Protein AF-A0A9X0XD50-F1 (afdb_monomer)

Secondary structure (DSSP, 8-state):
-EE-HHHHHTTS--EEEE-TT-BEEEE-TTT--EE-TT-B--S-EEEEEETT--TTS-TT-SSS--S--S--EEEEETTTTEEEEE-S-TTS---EEEEE---SS-EEEEEEEEEGGGS-EEEEEEESSSS--EEEEEE-TTT--EEEEEEESS------PPPPPPPPHHHHHHHHHHHHHHHHHHHHHHHTT-

Mean predicted aligned error: 8.33 Å

Solvent-accessible surface area (backbone atoms only — not comparable to full-atom values): 10562 Å² total; per-residue (Å²): 75,35,55,38,45,61,32,44,78,70,72,39,55,13,38,37,43,60,33,50,83,8,40,38,32,31,26,16,77,92,77,68,48,73,37,47,83,86,32,66,81,49,65,26,32,44,21,27,25,25,37,51,40,44,90,97,51,65,65,71,72,66,95,71,80,65,96,68,68,64,62,33,40,37,32,36,27,39,75,73,40,26,26,30,37,24,73,51,61,78,72,71,48,72,74,45,78,55,27,48,27,76,60,100,48,57,39,75,40,32,30,25,37,45,29,54,59,60,60,67,27,40,33,33,36,31,46,67,72,86,74,57,34,18,35,37,25,41,38,38,90,80,52,17,41,46,44,84,73,46,78,42,92,39,78,65,81,64,67,83,88,78,77,79,86,75,80,54,75,63,57,53,51,50,50,51,51,50,52,52,53,53,54,50,53,53,53,57,55,54,69,73,76,110

pLDDT: mean 88.41, std 12.49, range [37.34, 98.44]

InterPro domains:
  IPR013424 PEP-CTERM protein-sorting domain [PF07589] (165-190)
  IPR013424 PEP-CTERM protein-sorting domain [TIGR02595] (166-190)
  IPR025507 Domain of unknown function DUF4394 [PF14339] (1-160)

Structure (mmCIF, N/CA/C/O backbone):
data_AF-A0A9X0XD50-F1
#
_entry.id   AF-A0A9X0XD50-F1
#
loop_
_atom_site.group_PDB
_atom_site.id
_atom_site.type_symbol
_atom_site.label_atom_id
_atom_site.label_alt_id
_atom_site.label_comp_id
_atom_site.label_asym_id
_atom_site.label_entity_id
_atom_site.label_seq_id
_atom_site.pdbx_PDB_ins_code
_atom_site.Cartn_x
_atom_site.Cartn_y
_atom_site.Cartn_z
_atom_site.occupancy
_atom_site.B_iso_or_equiv
_atom_site.auth_seq_id
_atom_site.auth_comp_id
_atom_site.auth_asym_id
_atom_site.auth_atom_id
_atom_site.pdbx_PDB_model_num
ATOM 1 N N . MET A 1 1 ? -0.576 -7.629 0.884 1.00 91.19 1 MET A N 1
ATOM 2 C CA . MET A 1 1 ? -1.436 -8.277 -0.129 1.00 91.19 1 MET A CA 1
ATOM 3 C C . MET A 1 1 ? -2.663 -7.418 -0.281 1.00 91.19 1 MET A C 1
ATOM 5 O O . MET A 1 1 ? -3.040 -6.832 0.723 1.00 91.19 1 MET A O 1
ATOM 9 N N . ASP A 1 2 ? -3.255 -7.355 -1.467 1.00 91.44 2 ASP A N 1
ATOM 10 C CA . ASP A 1 2 ? -4.497 -6.606 -1.666 1.00 91.44 2 ASP A CA 1
ATOM 11 C C . ASP A 1 2 ? -5.248 -7.050 -2.932 1.00 91.44 2 ASP A C 1
ATOM 13 O O . ASP A 1 2 ? -4.668 -7.701 -3.810 1.00 91.44 2 ASP A O 1
ATOM 17 N N . PHE A 1 3 ? -6.533 -6.720 -3.019 1.00 89.81 3 PHE A N 1
ATOM 18 C CA . PHE A 1 3 ? -7.400 -6.978 -4.157 1.00 89.81 3 PHE A CA 1
ATOM 19 C C . PHE A 1 3 ? -7.282 -5.873 -5.201 1.00 89.81 3 PHE A C 1
ATOM 21 O O . PHE A 1 3 ? -7.486 -4.704 -4.916 1.00 89.81 3 PHE A O 1
ATOM 28 N N . ASN A 1 4 ? -7.011 -6.266 -6.440 1.00 90.50 4 ASN A N 1
ATOM 29 C CA . ASN A 1 4 ? -7.184 -5.438 -7.616 1.00 90.50 4 ASN A CA 1
ATOM 30 C C . ASN A 1 4 ? -8.676 -5.441 -7.982 1.00 90.50 4 ASN A C 1
ATOM 32 O O . ASN A 1 4 ? -9.146 -6.437 -8.551 1.00 90.50 4 ASN A O 1
ATOM 36 N N . PRO A 1 5 ? -9.417 -4.357 -7.709 1.00 86.06 5 PRO A N 1
ATOM 37 C CA . PRO A 1 5 ? -10.848 -4.317 -7.978 1.00 86.06 5 PRO A CA 1
ATOM 38 C C . PRO A 1 5 ? -11.145 -4.455 -9.477 1.00 86.06 5 PRO A C 1
ATOM 40 O O . PRO A 1 5 ? -12.068 -5.171 -9.853 1.00 86.06 5 PRO A O 1
ATOM 43 N N . GLN A 1 6 ? -10.341 -3.867 -10.368 1.00 86.12 6 GLN A N 1
ATOM 44 C CA . GLN A 1 6 ? -10.561 -3.978 -11.815 1.00 86.12 6 GLN A CA 1
ATOM 45 C C . GLN A 1 6 ? -10.441 -5.419 -12.312 1.00 86.12 6 GLN A C 1
ATOM 47 O O . GLN A 1 6 ? -11.283 -5.882 -13.084 1.00 86.12 6 GLN A O 1
ATOM 52 N N . ALA A 1 7 ? -9.413 -6.138 -11.864 1.00 89.25 7 ALA A N 1
ATOM 53 C CA . ALA A 1 7 ? -9.249 -7.539 -12.225 1.00 89.25 7 ALA A CA 1
ATOM 54 C C . ALA A 1 7 ? -10.354 -8.414 -11.619 1.00 89.25 7 ALA A C 1
ATOM 56 O O . ALA A 1 7 ? -10.775 -9.365 -12.272 1.00 89.25 7 ALA A O 1
ATOM 57 N N . ASP A 1 8 ? -10.846 -8.086 -10.423 1.00 87.75 8 ASP A N 1
ATOM 58 C CA . ASP A 1 8 ? -11.915 -8.838 -9.760 1.00 87.75 8 ASP A CA 1
ATOM 59 C C . ASP A 1 8 ? -13.228 -8.776 -10.544 1.00 87.75 8 ASP A C 1
ATOM 61 O O . ASP A 1 8 ? -13.774 -9.810 -10.932 1.00 87.75 8 ASP A O 1
ATOM 65 N N . PHE A 1 9 ? -13.662 -7.564 -10.908 1.00 84.69 9 PHE A N 1
ATOM 66 C CA . PHE 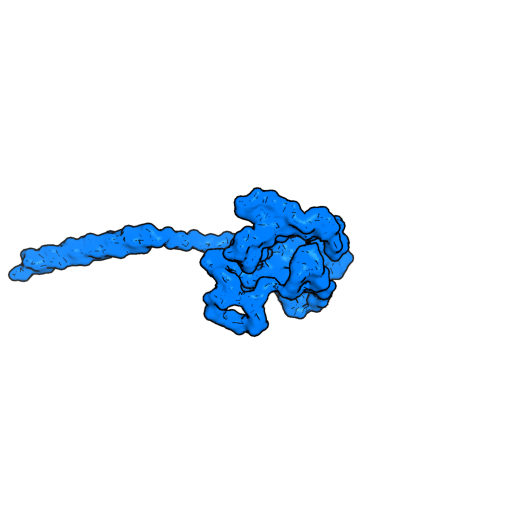A 1 9 ? -14.856 -7.360 -11.734 1.00 84.69 9 PHE A CA 1
ATOM 67 C C . PHE A 1 9 ? -14.735 -7.980 -13.130 1.00 84.69 9 PHE A C 1
ATOM 69 O O . PHE A 1 9 ? -15.734 -8.420 -13.699 1.00 84.69 9 PHE A O 1
ATOM 76 N N . ALA A 1 10 ? -13.523 -8.042 -13.685 1.00 87.56 10 ALA A N 1
ATOM 77 C CA . ALA A 1 10 ? -13.258 -8.682 -14.971 1.00 87.56 10 ALA A CA 1
ATOM 78 C C . ALA A 1 10 ? -13.110 -10.218 -14.884 1.00 87.56 10 ALA A C 1
ATOM 80 O O . ALA A 1 10 ? -12.880 -10.863 -15.908 1.00 87.56 10 ALA A O 1
ATOM 81 N N . GLY A 1 11 ? -13.200 -10.818 -13.688 1.00 89.31 11 GLY A N 1
ATOM 82 C CA . GLY A 1 11 ? -12.999 -12.257 -13.468 1.00 89.31 11 GLY A CA 1
ATOM 83 C C . GLY A 1 11 ? -11.542 -12.727 -13.612 1.00 89.31 11 GLY A C 1
ATOM 84 O O . GLY A 1 11 ? -11.280 -13.924 -13.761 1.00 89.31 11 GLY A O 1
ATOM 85 N N . GLY A 1 12 ? -10.591 -11.794 -13.596 1.00 91.25 12 GLY A N 1
ATOM 86 C CA . GLY A 1 12 ? -9.157 -12.025 -13.732 1.00 91.25 12 GLY A CA 1
ATOM 87 C C . GLY A 1 12 ? -8.447 -12.365 -12.417 1.00 91.25 12 GLY A C 1
ATOM 88 O O . GLY A 1 12 ? -9.050 -12.724 -11.409 1.00 91.25 12 GLY A O 1
ATOM 89 N N . ALA A 1 13 ? -7.114 -12.279 -12.438 1.00 93.75 13 ALA A N 1
ATOM 90 C CA . ALA A 1 13 ? -6.289 -12.456 -11.245 1.00 93.75 13 ALA A CA 1
ATOM 91 C C . ALA A 1 13 ? -6.379 -11.223 -10.335 1.00 93.75 13 ALA A C 1
ATOM 93 O O . ALA A 1 13 ? -5.687 -10.232 -10.569 1.00 93.75 13 ALA A O 1
ATOM 94 N N . SER A 1 14 ? -7.253 -11.279 -9.330 1.00 92.38 14 SER A N 1
ATOM 95 C CA . SER A 1 14 ? -7.581 -10.132 -8.486 1.00 92.38 14 SER A CA 1
ATOM 96 C C . SER A 1 14 ? -6.756 -10.021 -7.214 1.00 92.38 14 SER A C 1
ATOM 98 O O . SER A 1 14 ? -6.459 -8.907 -6.809 1.00 92.38 14 SER A O 1
ATOM 100 N N . LEU A 1 15 ? -6.292 -11.107 -6.599 1.00 94.56 15 LEU A N 1
ATOM 101 C CA . LEU A 1 15 ? -5.486 -10.998 -5.384 1.00 94.56 15 LEU A CA 1
ATOM 102 C C . LEU A 1 15 ? -4.001 -10.835 -5.718 1.00 94.56 15 LEU A C 1
ATOM 104 O O . LEU A 1 15 ? -3.381 -11.677 -6.369 1.00 94.56 15 LEU A O 1
ATOM 108 N N . ARG A 1 16 ? -3.401 -9.765 -5.208 1.00 95.25 16 ARG A N 1
ATOM 109 C CA . ARG A 1 16 ? -1.970 -9.495 -5.287 1.00 95.25 16 ARG A CA 1
ATOM 110 C C . ARG A 1 16 ? -1.271 -9.910 -4.007 1.00 95.25 16 ARG A C 1
ATOM 112 O O . ARG A 1 16 ? -1.599 -9.415 -2.929 1.00 95.25 16 ARG A O 1
ATOM 119 N N . VAL A 1 17 ? -0.239 -10.739 -4.131 1.00 94.69 17 VAL A N 1
ATOM 120 C CA . VAL A 1 17 ? 0.622 -11.116 -3.005 1.00 94.69 17 VAL A CA 1
ATOM 121 C C . VAL A 1 17 ? 2.065 -10.786 -3.348 1.00 94.69 17 VAL A C 1
ATOM 123 O O . VAL A 1 17 ? 2.645 -11.377 -4.257 1.00 94.69 17 VAL A O 1
ATOM 126 N N . THR A 1 18 ? 2.638 -9.844 -2.605 1.00 93.88 18 THR A N 1
ATOM 127 C CA . THR A 1 18 ? 4.063 -9.529 -2.651 1.00 93.88 18 THR A CA 1
ATOM 128 C C . THR A 1 18 ? 4.785 -10.146 -1.462 1.00 93.88 18 THR A C 1
ATOM 130 O O . THR A 1 18 ? 4.189 -10.352 -0.402 1.00 93.88 18 THR A O 1
ATOM 133 N N . THR A 1 19 ? 6.068 -10.459 -1.628 1.00 93.38 19 THR A N 1
ATOM 134 C CA . THR A 1 19 ? 6.926 -10.906 -0.524 1.00 93.38 19 THR A CA 1
ATOM 135 C C . THR A 1 19 ? 8.148 -10.009 -0.395 1.00 93.38 19 THR A C 1
ATOM 137 O O . THR A 1 19 ? 8.602 -9.428 -1.377 1.00 93.38 19 THR A O 1
ATOM 140 N N . ALA A 1 20 ? 8.759 -9.984 0.793 1.00 92.38 20 ALA A N 1
ATOM 141 C CA . ALA A 1 20 ? 9.998 -9.238 1.033 1.00 92.38 20 ALA A CA 1
ATOM 142 C C . ALA A 1 20 ? 11.165 -9.675 0.120 1.00 92.38 20 ALA A C 1
ATOM 144 O O . ALA A 1 20 ? 12.071 -8.890 -0.142 1.00 92.38 20 ALA A O 1
ATOM 145 N N . GLY A 1 21 ? 11.133 -10.917 -0.388 1.00 94.69 21 GLY A N 1
ATOM 146 C CA . GLY A 1 21 ? 12.083 -11.434 -1.383 1.00 94.69 21 GLY A CA 1
ATOM 147 C C . GLY A 1 21 ? 11.796 -10.995 -2.826 1.00 94.69 21 GLY A C 1
ATOM 148 O O . GLY A 1 21 ? 12.522 -11.382 -3.739 1.00 94.69 21 GLY A O 1
ATOM 149 N N . GLY A 1 22 ? 10.734 -10.217 -3.038 1.00 94.75 22 GLY A N 1
ATOM 150 C CA . GLY A 1 22 ? 10.382 -9.607 -4.313 1.00 94.75 22 GLY A CA 1
ATOM 151 C C . GLY A 1 22 ? 9.407 -10.381 -5.180 1.00 94.75 22 GLY A C 1
ATOM 152 O O . GLY A 1 22 ? 9.088 -9.909 -6.266 1.00 94.75 22 GLY A O 1
ATOM 153 N N . ASN A 1 23 ? 8.901 -11.535 -4.743 1.00 96.44 23 ASN A N 1
ATOM 154 C CA . ASN A 1 23 ? 7.906 -12.258 -5.535 1.00 96.44 23 ASN A CA 1
ATOM 155 C C . ASN A 1 23 ? 6.641 -11.404 -5.686 1.00 96.44 23 ASN A C 1
ATOM 157 O O . ASN A 1 23 ? 6.205 -10.788 -4.716 1.00 96.44 23 ASN A O 1
ATOM 161 N N . ASN A 1 24 ? 6.048 -11.398 -6.879 1.00 95.81 24 ASN A N 1
ATOM 162 C CA . ASN A 1 24 ? 4.876 -10.589 -7.215 1.00 95.81 24 ASN A CA 1
ATOM 163 C C . ASN A 1 24 ? 3.763 -11.478 -7.786 1.00 95.81 24 ASN A C 1
ATOM 165 O O . ASN A 1 24 ? 3.527 -11.500 -8.991 1.00 95.81 24 ASN A O 1
ATOM 169 N N . TYR A 1 25 ? 3.092 -12.254 -6.941 1.00 97.31 25 TYR A N 1
ATOM 170 C CA . TYR A 1 25 ? 2.076 -13.205 -7.391 1.00 97.31 25 TYR A CA 1
ATOM 171 C C . TYR A 1 25 ? 0.742 -12.521 -7.692 1.00 97.31 25 TYR A C 1
ATOM 173 O O . TYR A 1 25 ? 0.305 -11.626 -6.963 1.00 97.31 25 TYR A O 1
ATOM 181 N N . ALA A 1 26 ? 0.060 -13.001 -8.730 1.00 96.62 26 ALA A N 1
ATOM 182 C CA . ALA A 1 26 ? -1.301 -12.598 -9.065 1.00 96.62 26 ALA A CA 1
ATOM 183 C C . ALA A 1 26 ? -2.206 -13.832 -9.022 1.00 96.62 26 ALA A C 1
ATOM 185 O O . ALA A 1 26 ? -2.067 -14.737 -9.843 1.00 96.62 26 ALA A O 1
ATOM 186 N N . VAL A 1 27 ? -3.110 -13.887 -8.051 1.00 97.00 27 VAL A N 1
ATOM 187 C CA . VAL A 1 27 ? -3.988 -15.030 -7.798 1.00 97.00 27 VAL A CA 1
ATOM 188 C C . VAL A 1 27 ? -5.390 -14.707 -8.292 1.00 97.00 27 VAL A C 1
ATOM 190 O O . VAL A 1 27 ? -5.970 -13.684 -7.933 1.00 97.00 27 VAL A O 1
ATOM 193 N N . ASN A 1 28 ? -5.955 -15.586 -9.113 1.00 95.31 28 ASN A N 1
ATOM 194 C CA . ASN A 1 28 ? -7.370 -15.521 -9.457 1.00 95.31 28 ASN A CA 1
ATOM 195 C C . ASN A 1 28 ? -8.180 -16.152 -8.328 1.00 95.31 28 ASN A C 1
ATOM 197 O O . ASN A 1 28 ? -8.146 -17.365 -8.143 1.00 95.31 28 ASN A O 1
ATOM 201 N N . VAL A 1 29 ? -8.905 -15.331 -7.571 1.00 91.44 29 VAL A N 1
ATOM 202 C CA . VAL A 1 29 ? -9.638 -15.786 -6.380 1.00 91.44 29 VAL A CA 1
ATOM 203 C C . VAL A 1 29 ? -10.839 -16.671 -6.711 1.00 91.44 29 VAL A C 1
ATOM 205 O O . VAL A 1 29 ? -11.239 -17.477 -5.879 1.00 91.44 29 VAL A O 1
ATOM 208 N N . ASN A 1 30 ? -11.361 -16.593 -7.938 1.00 91.69 30 ASN A N 1
ATOM 209 C CA . ASN A 1 30 ? -12.473 -17.428 -8.394 1.00 91.69 30 ASN A CA 1
ATOM 210 C C . ASN A 1 30 ? -12.025 -18.848 -8.773 1.00 91.69 30 ASN A C 1
ATOM 212 O O . ASN A 1 30 ? -12.798 -19.794 -8.660 1.00 91.69 30 ASN A O 1
ATOM 216 N N . THR A 1 31 ? -10.783 -19.006 -9.243 1.00 95.06 31 THR A N 1
ATOM 217 C CA . THR A 1 31 ? -10.254 -20.295 -9.740 1.00 95.06 31 THR A CA 1
ATOM 218 C C . THR A 1 31 ? -9.133 -20.876 -8.879 1.00 95.06 31 THR A C 1
ATOM 220 O O . THR A 1 31 ? -8.771 -22.037 -9.048 1.00 95.06 31 THR A O 1
ATOM 223 N N . GLY A 1 32 ? -8.549 -20.083 -7.980 1.00 94.06 32 GLY A N 1
ATOM 224 C CA . GLY A 1 32 ? -7.378 -20.442 -7.179 1.00 94.06 32 GLY A CA 1
ATOM 225 C C . GLY A 1 32 ? -6.057 -20.471 -7.957 1.00 94.06 32 GLY A C 1
ATOM 226 O O . GLY A 1 32 ? -5.017 -20.776 -7.374 1.00 94.06 32 GLY A O 1
ATOM 227 N N . VAL A 1 33 ? -6.057 -20.163 -9.259 1.00 96.19 33 VAL A N 1
ATOM 228 C CA . VAL A 1 33 ? -4.837 -20.192 -10.076 1.00 96.19 33 VAL A CA 1
ATOM 229 C C . VAL A 1 33 ? -3.880 -19.091 -9.623 1.00 96.19 33 VAL A C 1
ATOM 231 O O . VAL A 1 33 ? -4.213 -17.905 -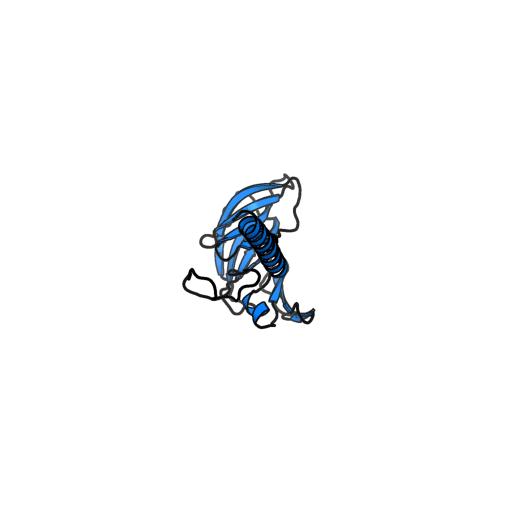9.663 1.00 96.19 33 VAL A O 1
ATOM 234 N N . VAL A 1 34 ? -2.667 -19.492 -9.234 1.00 96.25 34 VAL A N 1
ATOM 235 C CA . VAL A 1 34 ? -1.556 -18.585 -8.922 1.00 96.25 34 VAL A CA 1
ATOM 236 C C . VAL A 1 34 ? -0.770 -18.316 -10.201 1.00 96.25 34 VAL A C 1
ATOM 238 O O . VAL A 1 34 ? -0.083 -19.190 -10.726 1.00 96.25 34 VAL A O 1
ATOM 241 N N . GLY A 1 35 ? -0.884 -17.097 -10.712 1.00 95.25 35 GLY A N 1
ATOM 242 C CA . GLY A 1 35 ? -0.116 -16.599 -11.843 1.00 95.25 35 GLY A CA 1
ATOM 243 C C . GLY A 1 35 ? 1.127 -15.822 -11.417 1.00 95.25 35 GLY A C 1
ATOM 244 O O . GLY A 1 35 ? 1.377 -15.572 -10.235 1.00 95.25 35 GLY A O 1
ATOM 245 N N . ASN A 1 36 ? 1.890 -15.395 -12.424 1.00 94.81 36 ASN A N 1
ATOM 246 C CA . ASN A 1 36 ? 3.067 -14.542 -12.259 1.00 94.81 36 ASN A CA 1
ATOM 247 C C . ASN A 1 36 ? 4.166 -15.148 -11.360 1.00 94.81 36 ASN A C 1
ATOM 249 O O . ASN A 1 36 ? 4.901 -14.437 -10.683 1.00 94.81 36 ASN A O 1
ATOM 253 N N . THR A 1 37 ? 4.284 -16.479 -11.361 1.00 94.44 37 THR A N 1
ATOM 254 C CA . THR A 1 37 ? 5.141 -17.244 -10.439 1.00 94.44 37 THR A CA 1
ATOM 255 C C . THR A 1 37 ? 6.641 -17.023 -10.624 1.00 94.44 37 THR A C 1
ATOM 257 O O . THR A 1 37 ? 7.404 -17.282 -9.700 1.00 94.44 37 THR A O 1
ATOM 260 N N . ALA A 1 38 ? 7.064 -16.535 -11.791 1.00 93.75 38 ALA A N 1
ATOM 261 C CA . ALA A 1 38 ? 8.453 -16.180 -12.079 1.00 93.75 38 ALA A CA 1
ATOM 262 C C . ALA A 1 38 ? 8.751 -14.677 -11.902 1.00 93.75 38 ALA A C 1
ATOM 264 O O . ALA A 1 38 ? 9.887 -14.256 -12.107 1.00 93.75 38 ALA A O 1
ATOM 265 N N . SER A 1 39 ? 7.749 -13.854 -11.571 1.00 95.06 39 SER A N 1
ATOM 266 C CA . SER A 1 39 ? 7.925 -12.404 -11.469 1.00 95.06 39 SER A CA 1
ATOM 267 C C . SER A 1 39 ? 8.592 -12.013 -10.160 1.00 95.06 39 SER A C 1
ATOM 269 O O . SER A 1 39 ? 8.148 -12.409 -9.077 1.00 95.06 39 SER A O 1
ATOM 271 N N . ASN A 1 40 ? 9.633 -11.189 -10.275 1.00 95.44 40 ASN A N 1
ATOM 272 C CA . ASN A 1 40 ? 10.334 -10.595 -9.152 1.00 95.44 40 ASN A CA 1
ATOM 273 C C . ASN A 1 40 ? 10.477 -9.082 -9.373 1.00 95.44 40 ASN A C 1
ATOM 275 O O . ASN A 1 40 ? 11.018 -8.657 -10.392 1.00 95.44 40 ASN A O 1
ATOM 279 N N . ILE A 1 41 ? 9.985 -8.282 -8.429 1.00 96.31 41 ILE A N 1
ATOM 280 C CA . ILE A 1 41 ? 10.006 -6.810 -8.479 1.00 96.31 41 ILE A CA 1
ATOM 281 C C . ILE A 1 41 ? 11.178 -6.197 -7.693 1.00 96.31 41 ILE A C 1
ATOM 283 O O . ILE A 1 41 ? 11.245 -4.981 -7.526 1.00 96.31 41 ILE A O 1
ATOM 287 N N . GLY A 1 42 ? 12.120 -7.027 -7.238 1.00 95.62 42 GLY A N 1
ATOM 288 C CA . GLY A 1 42 ? 13.202 -6.662 -6.324 1.00 95.62 42 GLY A CA 1
ATOM 289 C C . GLY A 1 42 ? 12.812 -6.855 -4.853 1.00 95.62 42 GLY A C 1
ATOM 290 O O . GLY A 1 42 ? 11.638 -7.036 -4.550 1.00 95.62 42 GLY A O 1
ATOM 291 N N . PRO A 1 43 ? 13.772 -6.856 -3.916 1.00 96.31 43 PRO A N 1
ATOM 292 C CA . PRO A 1 43 ? 13.495 -7.077 -2.499 1.00 96.31 43 PRO A CA 1
ATOM 293 C C . PRO A 1 43 ? 12.906 -5.838 -1.801 1.00 96.31 43 PRO A C 1
ATOM 295 O O . PRO A 1 43 ? 12.903 -4.729 -2.337 1.00 96.31 43 PRO A O 1
ATOM 298 N N . GLY A 1 44 ? 12.441 -6.030 -0.566 1.00 95.19 44 GLY A N 1
ATOM 299 C CA . GLY A 1 44 ? 12.052 -4.949 0.349 1.00 95.19 44 GLY A CA 1
ATOM 300 C C . GLY A 1 44 ? 10.576 -4.560 0.307 1.00 95.19 44 GLY A C 1
ATOM 301 O O . GLY A 1 44 ? 10.101 -3.886 1.215 1.00 95.19 44 GLY A O 1
ATOM 302 N N . TYR A 1 45 ? 9.815 -5.022 -0.685 1.00 95.62 45 TYR A N 1
ATOM 303 C CA . TYR A 1 45 ? 8.371 -4.794 -0.758 1.00 95.62 45 TYR A CA 1
ATOM 304 C C . TYR A 1 45 ? 7.639 -5.671 0.256 1.00 95.62 45 TYR A C 1
ATOM 306 O O . TYR A 1 45 ? 7.461 -6.872 0.043 1.00 95.62 45 TYR A O 1
ATOM 314 N N . THR A 1 46 ? 7.207 -5.079 1.366 1.00 94.94 46 THR A N 1
ATOM 315 C CA . THR A 1 46 ? 6.521 -5.817 2.44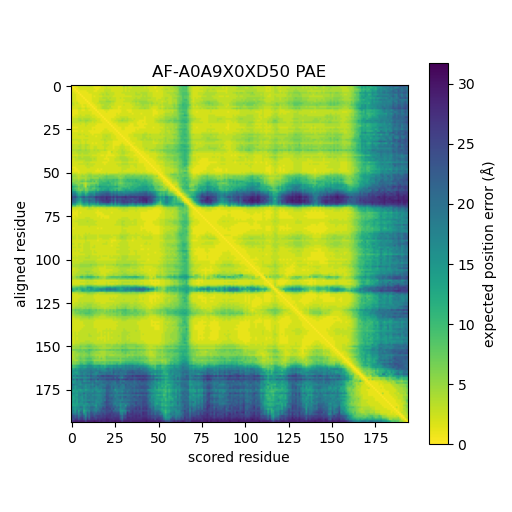3 1.00 94.94 46 THR A CA 1
ATOM 316 C C . THR A 1 46 ? 5.024 -5.539 2.501 1.00 94.94 46 THR A C 1
ATOM 318 O O . THR A 1 46 ? 4.287 -6.350 3.056 1.00 94.94 46 THR A O 1
ATOM 321 N N . ALA A 1 47 ? 4.550 -4.479 1.842 1.00 95.31 47 ALA A N 1
ATOM 322 C CA . ALA A 1 47 ? 3.127 -4.209 1.680 1.00 95.31 47 ALA A CA 1
ATOM 323 C C . ALA A 1 47 ? 2.779 -3.727 0.273 1.00 95.31 47 ALA A C 1
ATOM 325 O O . ALA A 1 47 ? 3.634 -3.253 -0.477 1.00 95.31 47 ALA A O 1
ATOM 326 N N . VAL A 1 48 ? 1.502 -3.866 -0.068 1.00 95.31 48 VAL A N 1
ATOM 327 C CA . VAL A 1 48 ? 0.935 -3.511 -1.366 1.00 95.31 48 VAL A CA 1
ATOM 328 C C . VAL A 1 48 ? -0.541 -3.176 -1.171 1.00 95.31 48 VAL A C 1
ATOM 330 O O . VAL A 1 48 ? -1.184 -3.883 -0.396 1.00 95.31 48 VAL A O 1
ATOM 333 N N . ALA A 1 49 ? -1.033 -2.135 -1.842 1.00 94.62 49 ALA A N 1
ATOM 334 C CA . ALA A 1 49 ? -2.435 -1.722 -1.828 1.00 94.62 49 ALA A CA 1
ATOM 335 C C . ALA A 1 49 ? -2.836 -1.077 -3.161 1.00 94.62 49 ALA A C 1
ATOM 337 O O . ALA A 1 49 ? -2.048 -0.338 -3.761 1.00 94.62 49 ALA A O 1
ATOM 338 N N . TYR A 1 50 ? -4.053 -1.347 -3.613 1.00 92.69 50 TYR A N 1
ATOM 339 C CA . TYR A 1 50 ? -4.651 -0.752 -4.795 1.00 92.69 50 TYR A CA 1
ATOM 340 C C . TYR A 1 50 ? -5.491 0.465 -4.426 1.00 92.69 50 TYR A C 1
ATOM 342 O O . TYR A 1 50 ? -6.198 0.480 -3.421 1.00 92.69 50 TYR A O 1
ATOM 350 N N . THR A 1 51 ? -5.457 1.492 -5.273 1.00 88.69 51 THR A N 1
ATOM 351 C CA . THR A 1 51 ? -6.484 2.539 -5.228 1.00 88.69 51 THR A CA 1
ATOM 352 C C . THR A 1 51 ? -7.821 1.972 -5.701 1.00 88.69 51 THR A C 1
ATOM 354 O O . THR A 1 51 ? -7.888 0.842 -6.165 1.00 88.69 51 THR A O 1
ATOM 357 N N . ASN A 1 52 ? -8.895 2.757 -5.560 1.00 80.94 52 ASN A N 1
ATOM 358 C CA . ASN A 1 52 ? -10.247 2.455 -6.051 1.00 80.94 52 ASN A CA 1
ATOM 359 C C . ASN A 1 52 ? -10.858 1.097 -5.631 1.00 80.94 52 ASN A C 1
ATOM 361 O O . ASN A 1 52 ? -11.867 0.672 -6.200 1.00 80.94 52 ASN A O 1
ATOM 365 N N . SER A 1 53 ? -10.322 0.479 -4.575 1.00 78.69 53 SER A N 1
ATOM 366 C CA . SER A 1 53 ? -10.894 -0.680 -3.889 1.00 78.69 53 SER A CA 1
ATOM 367 C C . SER A 1 53 ? -12.159 -0.285 -3.128 1.00 78.69 53 SER A C 1
ATOM 369 O O . SER A 1 53 ? -12.127 0.127 -1.967 1.00 78.69 53 SER A O 1
ATOM 371 N N . PHE A 1 54 ? -13.299 -0.395 -3.805 1.00 75.62 54 PHE A N 1
ATOM 372 C CA . PHE A 1 54 ? -14.617 -0.180 -3.224 1.00 75.62 54 PHE A CA 1
ATOM 373 C C . PHE A 1 54 ? -15.453 -1.467 -3.290 1.00 75.62 54 PHE A C 1
ATOM 375 O O . PHE A 1 54 ? -15.691 -1.993 -4.383 1.00 75.62 54 PHE A O 1
ATOM 382 N N . PRO A 1 55 ? -15.943 -1.979 -2.147 1.00 71.56 55 PRO A N 1
ATOM 383 C CA . PRO A 1 55 ? -16.764 -3.183 -2.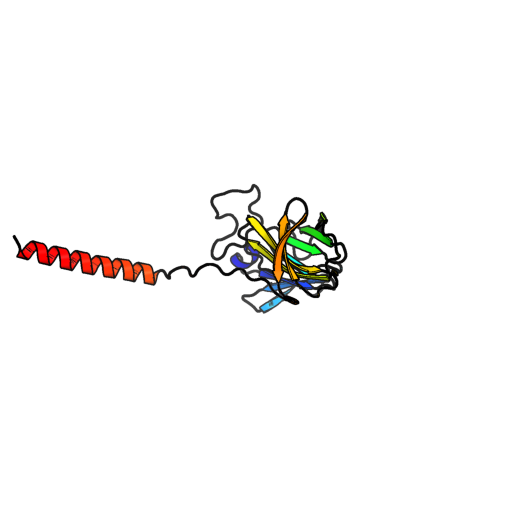135 1.00 71.56 55 PRO A CA 1
ATOM 384 C C . PRO A 1 55 ? -18.053 -3.028 -2.953 1.00 71.56 55 PRO A C 1
ATOM 386 O O . PRO A 1 55 ? -18.842 -2.112 -2.728 1.00 71.56 55 PRO A O 1
ATOM 389 N N . GLY A 1 56 ? -18.293 -3.962 -3.878 1.00 71.44 56 GLY A N 1
ATOM 390 C CA . GLY A 1 56 ? -19.557 -4.073 -4.616 1.00 71.44 56 GLY A CA 1
ATOM 391 C C . GLY A 1 56 ? -19.770 -3.052 -5.740 1.00 71.44 56 GLY A C 1
ATOM 392 O O . GLY A 1 56 ? -20.830 -3.056 -6.362 1.00 71.44 56 GLY A O 1
ATOM 393 N N . THR A 1 57 ? -18.784 -2.209 -6.040 1.00 72.69 57 THR A N 1
ATOM 394 C CA . THR A 1 57 ? -18.879 -1.171 -7.080 1.00 72.69 57 THR A CA 1
ATOM 395 C C . THR A 1 57 ? -17.776 -1.324 -8.129 1.00 72.69 57 THR A C 1
ATOM 397 O O . THR A 1 57 ? -16.599 -1.312 -7.760 1.00 72.69 57 THR A O 1
ATOM 400 N N . PRO A 1 58 ? -18.116 -1.416 -9.427 1.00 69.81 58 PRO A N 1
ATOM 401 C CA . PRO A 1 58 ? -17.116 -1.461 -10.488 1.00 69.81 58 PRO A CA 1
ATOM 402 C C . PRO A 1 58 ? -16.204 -0.219 -10.474 1.00 69.81 58 PRO A C 1
ATOM 404 O O . PRO A 1 58 ? -16.709 0.895 -10.277 1.00 69.81 58 PRO A O 1
A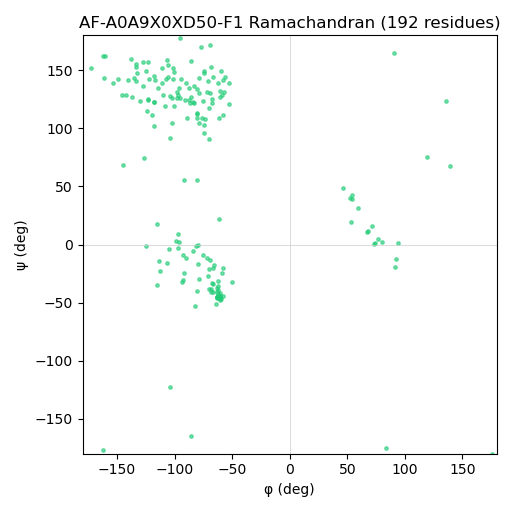TOM 407 N N . PRO A 1 59 ? -14.891 -0.351 -10.734 1.00 67.38 59 PRO A N 1
ATOM 408 C CA . PRO A 1 59 ? -14.016 0.803 -10.942 1.00 67.38 59 PRO A CA 1
ATOM 409 C C . PRO A 1 59 ? -14.566 1.755 -12.016 1.00 67.38 59 PRO A C 1
ATOM 411 O O . PRO A 1 59 ? -15.113 1.306 -13.023 1.00 67.38 59 PRO A O 1
ATOM 414 N N . GLY A 1 60 ? -14.466 3.069 -11.781 1.00 62.34 60 GLY A N 1
ATOM 415 C CA . GLY A 1 60 ? -14.988 4.116 -12.677 1.00 62.34 60 GLY A CA 1
ATOM 416 C C . GLY A 1 60 ? -16.498 4.393 -12.572 1.00 62.34 60 GLY A C 1
ATOM 417 O O . GLY A 1 60 ? -17.016 5.236 -13.298 1.00 62.34 60 GLY A O 1
ATOM 418 N N . SER A 1 61 ? -17.228 3.717 -11.673 1.00 63.91 61 SER A N 1
ATOM 419 C CA . SER A 1 61 ? -18.679 3.932 -11.476 1.00 63.91 61 SER A CA 1
ATOM 420 C C . SER A 1 61 ? -19.047 4.895 -10.332 1.00 63.91 61 SER A C 1
ATOM 422 O O . SER A 1 61 ? -20.231 5.134 -10.087 1.00 63.91 61 SER A O 1
ATOM 424 N N . PHE A 1 62 ? -18.061 5.483 -9.642 1.00 58.19 62 PHE A N 1
ATOM 425 C CA . PHE A 1 62 ? -18.294 6.397 -8.518 1.00 58.19 62 PHE A CA 1
ATOM 426 C C . PHE A 1 62 ? -18.472 7.864 -8.954 1.00 58.19 62 PHE A C 1
ATOM 428 O O . PHE A 1 62 ? -17.664 8.380 -9.729 1.00 58.19 62 PHE A O 1
ATOM 435 N N . PRO A 1 63 ? -19.480 8.588 -8.423 1.00 47.03 63 PRO A N 1
ATOM 436 C CA . PRO A 1 63 ? -19.616 10.024 -8.634 1.00 47.03 63 PRO A CA 1
ATOM 437 C C . PRO A 1 63 ? -18.561 10.778 -7.814 1.00 47.03 63 PRO A C 1
ATOM 439 O O . PRO A 1 63 ? -18.647 10.865 -6.592 1.00 47.03 63 PRO A O 1
ATOM 442 N N . GLY A 1 64 ? -17.561 11.321 -8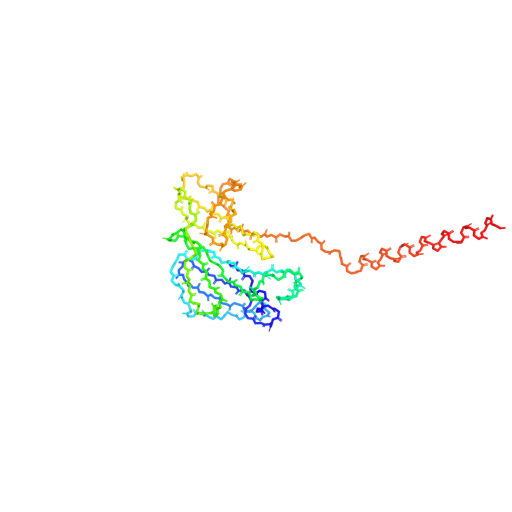.504 1.00 50.28 64 GLY A N 1
ATOM 443 C CA . GLY A 1 64 ? -16.409 11.982 -7.893 1.00 50.28 64 GLY A CA 1
ATOM 444 C C . GLY A 1 64 ? -15.141 11.598 -8.635 1.00 50.28 64 GLY A C 1
ATOM 445 O O . GLY A 1 64 ? -14.310 10.865 -8.117 1.00 50.28 64 GLY A O 1
ATOM 446 N N . THR A 1 65 ? -15.032 12.045 -9.883 1.00 42.00 65 THR A N 1
ATOM 447 C CA . THR A 1 65 ? -13.870 11.803 -10.734 1.00 42.00 65 THR A CA 1
ATOM 448 C C . THR A 1 65 ? -12.631 12.423 -10.084 1.00 42.00 65 THR A C 1
ATOM 450 O O . THR A 1 65 ? -12.479 13.644 -10.092 1.00 42.00 65 THR A O 1
ATOM 453 N N . MET A 1 66 ? -11.712 11.607 -9.566 1.00 46.00 66 MET A N 1
ATOM 454 C CA . MET A 1 66 ? -10.306 11.945 -9.778 1.00 46.00 66 MET A CA 1
ATOM 455 C C . MET A 1 66 ? -10.031 11.654 -11.260 1.00 46.00 66 MET A C 1
ATOM 457 O O . MET A 1 66 ? -10.459 10.607 -11.746 1.00 46.00 66 MET A O 1
ATOM 461 N N . PRO A 1 67 ? -9.407 12.560 -12.029 1.00 37.34 67 PRO A N 1
ATOM 462 C CA . PRO A 1 67 ? -9.076 12.285 -13.424 1.00 37.34 67 PRO A CA 1
ATOM 463 C C . PRO A 1 67 ? -8.179 11.038 -13.517 1.00 37.34 67 PRO A C 1
ATOM 465 O O . PRO A 1 67 ? -7.035 11.087 -13.077 1.00 37.34 67 PRO A O 1
ATOM 468 N N . GLY A 1 68 ? -8.701 9.939 -14.078 1.00 48.16 68 GLY A N 1
ATOM 469 C CA . GLY A 1 68 ? -7.990 8.663 -14.237 1.00 48.16 68 GLY A CA 1
ATOM 470 C C . GLY A 1 68 ? -8.658 7.493 -13.508 1.00 48.16 68 GLY A C 1
ATOM 471 O O . GLY A 1 68 ? -8.134 7.027 -12.508 1.00 48.16 68 GLY A O 1
ATOM 472 N N . ASP A 1 69 ? -9.769 6.975 -14.051 1.00 55.22 69 ASP A N 1
ATOM 473 C CA . ASP A 1 69 ? -10.544 5.798 -13.587 1.00 55.22 69 ASP A CA 1
ATOM 474 C C . ASP A 1 69 ? -9.768 4.454 -13.579 1.00 55.22 69 ASP A C 1
ATOM 476 O O . ASP A 1 69 ? -10.353 3.369 -13.640 1.00 55.22 69 ASP A O 1
ATOM 480 N N . LEU A 1 70 ? -8.438 4.502 -13.545 1.00 71.94 70 LEU A N 1
ATOM 481 C CA . LEU A 1 70 ? -7.565 3.344 -13.501 1.00 71.94 70 LEU A CA 1
ATOM 482 C C . LEU A 1 70 ? -7.300 2.965 -12.045 1.00 71.94 70 LEU A C 1
ATOM 484 O O . LEU A 1 70 ? -7.152 3.805 -11.163 1.00 71.94 70 LEU A O 1
ATOM 488 N N . THR A 1 71 ? -7.301 1.662 -11.788 1.00 84.31 71 THR A N 1
ATOM 489 C CA . THR A 1 71 ? -6.753 1.110 -10.553 1.00 84.31 71 THR A CA 1
ATOM 490 C C . THR A 1 71 ? -5.254 1.335 -10.594 1.00 84.31 71 THR A C 1
ATOM 492 O O . THR A 1 71 ? -4.636 0.895 -11.554 1.00 84.31 71 THR A O 1
ATOM 495 N N . ASP A 1 72 ? -4.697 1.982 -9.575 1.00 90.25 72 ASP A N 1
ATOM 496 C CA . ASP A 1 72 ? -3.259 2.159 -9.379 1.00 90.25 72 ASP A CA 1
ATOM 497 C C . ASP A 1 72 ? -2.772 1.265 -8.244 1.00 90.25 72 ASP A C 1
ATOM 499 O O . ASP A 1 72 ? -3.553 0.868 -7.378 1.00 90.25 72 ASP A O 1
ATOM 503 N N . LEU A 1 73 ? -1.473 0.974 -8.220 1.00 94.00 73 LEU A N 1
ATOM 504 C CA . LEU A 1 73 ? -0.865 0.105 -7.225 1.00 94.00 73 LEU A CA 1
ATOM 505 C C . LEU A 1 73 ? 0.262 0.810 -6.482 1.00 94.00 73 LEU A C 1
ATOM 507 O O . LEU A 1 73 ? 1.242 1.257 -7.077 1.00 94.00 73 LEU A O 1
ATOM 511 N N . TYR A 1 74 ? 0.143 0.841 -5.163 1.00 96.56 74 TYR A N 1
ATOM 512 C CA . TYR A 1 74 ? 1.153 1.374 -4.267 1.00 96.56 74 TYR A CA 1
ATOM 513 C C . TYR A 1 74 ? 1.804 0.261 -3.458 1.00 96.56 74 TYR A C 1
ATOM 515 O O . TYR A 1 74 ? 1.185 -0.757 -3.142 1.00 96.56 74 TYR A O 1
ATOM 523 N N . TYR A 1 75 ? 3.055 0.487 -3.077 1.00 97.44 75 TYR A N 1
ATOM 524 C CA . TYR A 1 75 ? 3.833 -0.418 -2.249 1.00 97.44 75 TYR A CA 1
ATOM 525 C C . TYR A 1 75 ? 4.546 0.335 -1.138 1.00 97.44 75 TYR A C 1
ATOM 527 O O . TYR A 1 75 ? 4.896 1.504 -1.292 1.00 97.44 75 TYR A O 1
ATOM 535 N N . ILE A 1 76 ? 4.852 -0.385 -0.064 1.00 97.88 76 ILE A N 1
ATOM 536 C CA . ILE A 1 76 ? 5.816 0.066 0.937 1.00 97.88 76 ILE A CA 1
ATOM 537 C C . ILE A 1 76 ? 7.072 -0.785 0.792 1.00 97.88 76 ILE A C 1
ATOM 539 O O . ILE A 1 76 ? 7.015 -2.014 0.933 1.00 97.88 76 ILE A O 1
ATOM 543 N N . ASN A 1 77 ? 8.193 -0.125 0.495 1.00 97.56 77 ASN A N 1
ATOM 544 C CA . ASN A 1 77 ? 9.503 -0.755 0.437 1.00 97.56 77 ASN A CA 1
ATOM 545 C C . ASN A 1 77 ? 10.288 -0.430 1.711 1.00 97.56 77 ASN A C 1
ATOM 547 O O . ASN A 1 77 ? 10.808 0.672 1.866 1.00 97.56 77 ASN A O 1
ATOM 551 N N . THR A 1 78 ? 10.400 -1.406 2.606 1.00 96.75 78 THR A N 1
ATOM 552 C CA . THR A 1 78 ? 11.027 -1.251 3.928 1.00 96.75 78 THR A CA 1
ATOM 553 C C . THR A 1 78 ? 12.543 -1.406 3.905 1.00 96.75 78 THR A C 1
ATOM 555 O O . THR A 1 78 ? 13.205 -1.178 4.902 1.00 96.75 78 THR A O 1
ATOM 558 N N . SER A 1 79 ? 13.137 -1.775 2.766 1.00 96.50 79 SER A N 1
ATOM 559 C CA . SER A 1 79 ? 14.595 -1.692 2.601 1.00 96.50 79 SER A CA 1
ATOM 560 C C . SER A 1 79 ? 15.065 -0.273 2.289 1.00 96.50 79 SER A C 1
ATOM 562 O O . SER A 1 79 ? 16.253 0.014 2.393 1.00 96.50 79 SER A O 1
ATOM 564 N N . THR A 1 80 ? 14.148 0.596 1.866 1.00 97.06 80 THR A N 1
ATOM 565 C CA . THR A 1 80 ? 14.440 1.985 1.481 1.00 97.06 80 THR A CA 1
ATOM 566 C C . THR A 1 80 ? 13.599 3.001 2.245 1.00 97.06 80 THR A C 1
ATOM 568 O O . THR A 1 80 ? 13.758 4.189 2.003 1.00 97.06 80 THR A O 1
ATOM 571 N N . ASP A 1 81 ? 12.701 2.542 3.121 1.00 97.75 81 ASP A N 1
ATOM 572 C CA . ASP A 1 81 ? 11.697 3.345 3.824 1.00 97.75 81 ASP A CA 1
ATOM 573 C C . ASP A 1 81 ? 10.947 4.314 2.903 1.00 97.75 81 ASP A C 1
ATOM 575 O O . ASP A 1 81 ? 10.807 5.504 3.185 1.00 97.75 81 ASP A O 1
ATOM 579 N N . THR A 1 82 ? 10.458 3.795 1.770 1.00 98.31 82 THR A N 1
ATOM 580 C CA . THR A 1 82 ? 9.743 4.594 0.763 1.00 98.31 82 THR A CA 1
ATOM 581 C C . THR A 1 82 ? 8.361 4.051 0.432 1.00 98.31 82 THR A C 1
ATOM 583 O O . THR A 1 82 ? 8.119 2.837 0.421 1.00 98.31 82 THR A O 1
ATOM 586 N N . LEU A 1 83 ? 7.468 4.977 0.079 1.00 98.44 83 LEU A N 1
ATOM 587 C CA . LEU A 1 83 ? 6.274 4.676 -0.697 1.00 98.44 83 LEU A CA 1
ATOM 588 C C . LEU A 1 83 ? 6.654 4.591 -2.179 1.00 98.44 83 LEU A C 1
ATOM 590 O O . LEU A 1 83 ? 7.348 5.461 -2.714 1.00 98.44 83 LEU A O 1
ATOM 594 N N . GLN A 1 84 ? 6.174 3.555 -2.854 1.00 98.25 84 GLN A N 1
ATOM 595 C CA . GLN A 1 84 ? 6.423 3.325 -4.274 1.00 98.25 84 GLN A CA 1
ATOM 596 C C . GLN A 1 84 ? 5.118 3.117 -5.033 1.00 98.25 84 GLN A C 1
ATOM 598 O O . GLN A 1 84 ? 4.102 2.745 -4.450 1.00 98.25 84 GLN A O 1
ATOM 603 N N . PHE A 1 85 ? 5.155 3.362 -6.337 1.00 96.88 85 PHE A N 1
ATOM 604 C CA . PHE A 1 85 ? 3.983 3.438 -7.198 1.00 96.88 85 PHE A CA 1
ATOM 605 C C . PHE A 1 85 ? 4.199 2.682 -8.507 1.00 96.88 85 PHE A C 1
ATOM 607 O O . PHE A 1 85 ? 5.283 2.719 -9.092 1.00 96.88 85 PHE A O 1
ATOM 614 N N . ALA A 1 86 ? 3.137 2.044 -8.983 1.00 96.12 86 ALA A N 1
ATOM 615 C CA . ALA A 1 86 ? 2.976 1.571 -10.344 1.00 96.12 86 ALA A CA 1
ATOM 616 C C . ALA A 1 86 ? 1.552 1.902 -10.804 1.00 96.12 86 ALA A C 1
ATOM 618 O O . ALA A 1 86 ? 0.593 1.509 -10.148 1.00 96.12 86 ALA A O 1
ATOM 619 N N . GLY A 1 87 ? 1.405 2.572 -11.947 1.00 92.19 87 GLY A N 1
ATOM 620 C CA . GLY A 1 87 ? 0.079 2.920 -12.481 1.00 92.19 87 GLY A CA 1
ATOM 621 C C . GLY A 1 87 ? -0.527 1.873 -13.421 1.00 92.19 87 GLY A C 1
ATOM 622 O O . GLY A 1 87 ? -1.688 1.960 -13.800 1.00 92.19 87 GLY A O 1
ATOM 623 N N . ALA A 1 88 ? 0.257 0.884 -13.866 1.00 90.69 88 ALA A N 1
ATOM 624 C CA . ALA A 1 88 ? -0.208 -0.128 -14.815 1.00 90.69 88 ALA A CA 1
ATOM 625 C C . ALA A 1 88 ? 0.694 -1.372 -14.842 1.00 90.69 88 ALA A C 1
ATOM 627 O O . ALA A 1 88 ? 1.685 -1.476 -14.117 1.00 90.69 88 ALA A O 1
ATOM 628 N N . ALA A 1 89 ? 0.354 -2.308 -15.741 1.00 92.12 89 ALA A N 1
ATOM 629 C CA . ALA A 1 89 ? 1.155 -3.485 -16.084 1.00 92.12 89 ALA A CA 1
ATOM 630 C C . ALA A 1 89 ? 1.570 -4.313 -14.859 1.00 92.12 89 ALA A C 1
ATOM 632 O O . ALA A 1 89 ? 2.684 -4.819 -14.781 1.00 92.12 89 ALA A O 1
ATOM 633 N N . PHE A 1 90 ? 0.661 -4.478 -13.896 1.00 93.69 90 PHE A N 1
ATOM 634 C CA . PHE A 1 90 ? 1.003 -4.935 -12.553 1.00 93.69 90 PHE A CA 1
ATOM 635 C C . PHE A 1 90 ? 1.703 -6.300 -12.473 1.00 93.69 90 PHE A C 1
ATOM 637 O O . PHE A 1 90 ? 2.349 -6.573 -11.469 1.00 93.69 90 PHE A O 1
ATOM 644 N N . ASN A 1 91 ? 1.619 -7.164 -13.484 1.00 93.25 91 ASN A N 1
ATOM 645 C CA . ASN A 1 91 ? 2.380 -8.420 -13.500 1.00 93.25 91 ASN A CA 1
ATOM 646 C C . ASN A 1 91 ? 3.896 -8.200 -13.721 1.00 93.25 91 ASN A C 1
ATOM 648 O O . ASN A 1 91 ? 4.719 -8.977 -13.237 1.00 93.25 91 ASN A O 1
ATOM 652 N N . SER A 1 92 ? 4.278 -7.116 -14.395 1.00 92.94 92 SER A N 1
ATOM 653 C CA . SER A 1 92 ? 5.664 -6.685 -14.601 1.00 92.94 92 SER A CA 1
ATOM 654 C C . SER A 1 92 ? 5.727 -5.150 -14.595 1.00 92.94 92 SER A C 1
ATOM 656 O O . SER A 1 92 ? 5.917 -4.535 -15.648 1.00 92.94 92 SER A O 1
ATOM 658 N N . PRO A 1 93 ? 5.488 -4.521 -13.434 1.00 95.25 93 PRO A N 1
ATOM 659 C CA . PRO A 1 93 ? 5.305 -3.082 -13.354 1.00 95.25 93 PRO A CA 1
ATOM 660 C C . PRO A 1 93 ? 6.637 -2.341 -13.499 1.00 95.25 93 PRO A C 1
ATOM 662 O O . PRO A 1 93 ? 7.671 -2.795 -13.011 1.00 95.25 93 PRO A O 1
ATOM 665 N N . MET A 1 94 ? 6.590 -1.149 -14.093 1.00 96.00 94 MET A N 1
ATOM 666 C CA . MET A 1 94 ? 7.615 -0.137 -13.849 1.00 96.00 94 MET A CA 1
ATOM 667 C C . MET A 1 94 ? 7.280 0.539 -12.520 1.00 96.00 94 MET A C 1
ATOM 669 O O . MET A 1 94 ? 6.249 1.201 -12.415 1.00 96.00 94 MET A O 1
ATOM 673 N N . ILE A 1 95 ? 8.124 0.329 -11.512 1.00 97.62 95 ILE A N 1
ATOM 674 C CA . ILE A 1 95 ? 7.926 0.877 -10.170 1.00 97.62 95 ILE A CA 1
ATOM 675 C C . ILE A 1 95 ? 8.757 2.148 -10.017 1.00 97.62 95 ILE A C 1
ATOM 677 O O . ILE A 1 95 ? 9.947 2.164 -10.336 1.00 97.62 95 ILE A O 1
ATOM 681 N N . THR A 1 96 ? 8.129 3.207 -9.518 1.00 97.88 96 THR A N 1
ATOM 682 C CA . THR A 1 96 ? 8.774 4.491 -9.228 1.00 97.88 96 THR A CA 1
ATOM 683 C C . THR A 1 96 ? 8.590 4.866 -7.767 1.00 97.88 96 THR A C 1
ATOM 685 O O . THR A 1 96 ? 7.517 4.663 -7.200 1.00 97.88 96 THR A O 1
ATOM 688 N N . THR A 1 97 ? 9.614 5.459 -7.162 1.00 98.38 97 THR A N 1
ATOM 689 C CA . THR A 1 97 ? 9.516 6.018 -5.811 1.00 98.38 97 THR A CA 1
ATOM 690 C C . THR A 1 97 ? 8.614 7.250 -5.808 1.00 98.38 97 THR A C 1
ATOM 692 O O . THR A 1 97 ? 8.805 8.148 -6.625 1.00 98.38 97 THR A O 1
ATOM 695 N N . VAL A 1 98 ? 7.658 7.293 -4.878 1.00 98.19 98 VAL A N 1
ATOM 696 C CA . VAL A 1 98 ? 6.836 8.480 -4.595 1.00 98.19 98 VAL A CA 1
ATOM 697 C C . VAL A 1 98 ? 7.605 9.412 -3.663 1.00 98.19 98 VAL A C 1
ATOM 699 O O . VAL A 1 98 ? 7.823 10.575 -3.986 1.00 98.19 98 VAL A O 1
ATOM 702 N N . GLY A 1 99 ? 8.084 8.869 -2.542 1.00 98.44 99 GLY A N 1
ATOM 703 C CA . GLY A 1 99 ? 8.910 9.581 -1.576 1.00 98.44 99 GLY A CA 1
ATOM 704 C C . GLY A 1 99 ? 9.213 8.741 -0.338 1.00 98.44 99 GLY A C 1
ATOM 705 O O . GLY A 1 99 ? 8.824 7.572 -0.253 1.00 98.44 99 GLY A O 1
ATOM 706 N N . SER A 1 100 ? 9.963 9.336 0.589 1.00 98.00 100 SER A N 1
ATOM 707 C CA . SER A 1 100 ? 10.289 8.736 1.887 1.00 98.00 100 SER A CA 1
ATOM 708 C C . SER A 1 100 ? 9.039 8.638 2.760 1.00 98.00 100 SER A C 1
ATOM 710 O O . SER A 1 100 ? 8.133 9.455 2.631 1.00 98.00 100 SER A O 1
ATOM 712 N N . LEU A 1 101 ? 9.005 7.671 3.676 1.00 98.12 101 LEU A N 1
ATOM 713 C CA . LEU A 1 101 ? 7.998 7.632 4.740 1.00 98.12 101 LEU A CA 1
ATOM 714 C C . LEU A 1 101 ? 8.231 8.715 5.812 1.00 98.12 101 LEU A C 1
ATOM 716 O O . LEU A 1 101 ? 7.347 8.942 6.630 1.00 98.12 101 LEU A O 1
ATOM 720 N N . ASP A 1 102 ? 9.396 9.374 5.804 1.00 97.44 102 ASP A N 1
ATOM 721 C CA . ASP A 1 102 ? 9.782 10.459 6.725 1.00 97.44 102 ASP A CA 1
ATOM 722 C C . ASP A 1 102 ? 9.651 10.084 8.215 1.00 97.44 102 ASP A C 1
ATOM 724 O O . ASP A 1 102 ? 9.153 10.836 9.054 1.00 97.44 102 ASP A O 1
ATOM 728 N N . LEU A 1 103 ? 10.084 8.866 8.554 1.00 96.81 103 LEU A N 1
ATOM 729 C CA . LEU A 1 103 ? 10.056 8.346 9.918 1.00 96.81 103 LEU A CA 1
ATOM 730 C C . LEU A 1 103 ? 11.437 8.445 10.585 1.00 96.81 103 LEU A C 1
ATOM 732 O O . LEU A 1 103 ? 12.459 8.291 9.920 1.00 96.81 103 LEU A O 1
ATOM 736 N N . PRO A 1 104 ? 11.494 8.646 11.916 1.00 94.88 104 PRO A N 1
ATOM 737 C CA . PRO A 1 104 ? 12.759 8.745 12.649 1.00 94.88 104 PRO A CA 1
ATOM 738 C C . PRO A 1 104 ? 13.472 7.397 12.858 1.00 94.88 104 PRO A C 1
ATOM 740 O O . PRO A 1 104 ? 14.604 7.381 13.337 1.00 94.88 104 PRO A O 1
ATOM 743 N N . PHE A 1 105 ? 12.818 6.279 12.533 1.00 95.62 105 PHE A N 1
ATOM 744 C CA . PHE A 1 105 ? 13.339 4.920 12.682 1.00 95.62 105 PHE A CA 1
ATOM 745 C C . PHE A 1 105 ? 13.071 4.118 11.411 1.00 95.62 105 PHE A C 1
ATOM 747 O O . PHE A 1 105 ? 12.075 4.366 10.727 1.00 95.62 105 PHE A O 1
ATOM 754 N N . ASN A 1 106 ? 13.919 3.123 11.148 1.00 96.00 106 ASN A N 1
ATOM 755 C CA . ASN A 1 106 ? 13.761 2.245 9.994 1.00 96.00 106 ASN A CA 1
ATOM 756 C C . ASN A 1 106 ? 12.499 1.393 10.126 1.00 96.00 106 ASN A C 1
ATOM 758 O O . ASN A 1 106 ? 12.170 0.911 11.220 1.00 96.00 106 ASN A O 1
ATOM 762 N N . VAL A 1 107 ? 11.825 1.144 9.006 1.00 96.06 107 VAL A N 1
ATOM 763 C CA . VAL A 1 107 ? 10.686 0.231 8.985 1.00 96.06 107 VAL A CA 1
ATOM 764 C C . VAL A 1 107 ? 11.200 -1.201 8.861 1.00 96.06 107 VAL A C 1
ATOM 766 O O . VAL A 1 107 ? 11.870 -1.568 7.904 1.00 96.06 107 VAL A O 1
ATOM 769 N N . LEU A 1 108 ? 10.851 -2.058 9.818 1.00 94.31 108 LEU A N 1
ATOM 770 C CA . LEU A 1 108 ? 11.188 -3.484 9.775 1.00 94.31 108 LEU A CA 1
ATOM 771 C C . LEU A 1 108 ? 10.215 -4.257 8.878 1.00 94.31 108 LEU A C 1
ATOM 773 O O . LEU A 1 108 ? 10.607 -5.154 8.132 1.00 94.31 108 LEU A O 1
ATOM 777 N N . SER A 1 109 ? 8.931 -3.906 8.949 1.00 93.00 109 SER A N 1
ATOM 778 C CA . SER A 1 109 ? 7.867 -4.537 8.165 1.00 93.00 109 SER A CA 1
ATOM 779 C C . SER A 1 109 ? 6.622 -3.659 8.113 1.00 93.00 109 SER A C 1
ATOM 781 O O . SER A 1 109 ? 6.248 -3.068 9.129 1.00 93.00 109 SER A O 1
ATOM 783 N N . ALA A 1 110 ? 5.936 -3.652 6.972 1.00 91.31 110 ALA A N 1
ATOM 784 C CA . ALA A 1 110 ? 4.614 -3.058 6.818 1.00 91.31 110 ALA A CA 1
ATOM 785 C C . ALA A 1 110 ? 3.548 -4.167 6.766 1.00 91.31 110 ALA A C 1
ATOM 787 O O . ALA A 1 110 ? 3.245 -4.721 5.710 1.00 91.31 110 ALA A O 1
ATOM 788 N N . ASN A 1 111 ? 2.988 -4.538 7.917 1.00 84.81 111 ASN A N 1
ATOM 789 C CA . ASN A 1 111 ? 2.102 -5.702 8.030 1.00 84.81 111 ASN A CA 1
ATOM 790 C C . ASN A 1 111 ? 0.632 -5.337 7.832 1.00 84.81 111 ASN A C 1
ATOM 792 O O . ASN A 1 111 ? -0.226 -5.584 8.678 1.00 84.81 111 ASN A O 1
ATOM 796 N N . GLY A 1 112 ? 0.351 -4.717 6.698 1.00 87.50 112 GLY A N 1
ATOM 797 C CA . GLY A 1 112 ? -0.947 -4.144 6.396 1.00 87.50 112 GLY A CA 1
ATOM 798 C C . GLY A 1 112 ? -0.750 -2.772 5.790 1.00 87.50 112 GLY A C 1
ATOM 799 O O . GLY A 1 112 ? -0.108 -1.908 6.385 1.00 87.50 112 GLY A O 1
ATOM 800 N N . PHE A 1 113 ? -1.295 -2.600 4.598 1.00 94.44 113 PHE A N 1
ATOM 801 C CA . PHE A 1 113 ? -1.374 -1.337 3.894 1.00 94.44 113 PHE A CA 1
ATOM 802 C C . PHE A 1 113 ? -2.684 -1.367 3.124 1.00 94.44 113 PHE A C 1
ATOM 804 O O . PHE A 1 113 ? -2.957 -2.356 2.451 1.00 94.44 113 PHE A O 1
ATOM 811 N N . GLU A 1 114 ? -3.494 -0.334 3.285 1.00 93.12 114 GLU A N 1
ATOM 812 C CA . GLU A 1 114 ? -4.829 -0.250 2.705 1.00 93.12 114 GLU A CA 1
ATOM 813 C C . GLU A 1 114 ? -5.080 1.170 2.206 1.00 93.12 114 GLU A C 1
ATOM 815 O O . GLU A 1 114 ? -4.696 2.140 2.872 1.00 93.12 114 GLU A O 1
ATOM 820 N N . ILE A 1 115 ? -5.759 1.293 1.066 1.00 91.25 115 ILE A N 1
ATOM 821 C CA . ILE A 1 115 ? -6.192 2.571 0.503 1.00 91.25 115 ILE A CA 1
ATOM 822 C C . ILE A 1 115 ? -7.716 2.561 0.449 1.00 91.25 115 ILE A C 1
ATOM 824 O O . ILE A 1 115 ? -8.340 1.998 -0.448 1.00 91.25 115 ILE A O 1
ATOM 828 N N . VAL A 1 116 ? -8.337 3.246 1.406 1.00 83.94 116 VAL A N 1
ATOM 829 C CA . VAL A 1 116 ? -9.788 3.177 1.575 1.00 83.94 116 VAL A CA 1
ATOM 830 C C . VAL A 1 116 ? -10.479 4.007 0.496 1.00 83.94 116 VAL A C 1
ATOM 832 O O . VAL A 1 116 ? -10.444 5.238 0.547 1.00 83.94 116 VAL A O 1
ATOM 835 N N . GLY A 1 117 ? -11.128 3.343 -0.468 1.00 69.88 117 GLY A N 1
ATOM 836 C CA . GLY A 1 117 ? -12.030 3.980 -1.433 1.00 69.88 117 GLY A CA 1
ATOM 837 C C . GLY A 1 117 ? -11.407 5.153 -2.203 1.00 69.88 117 GLY A C 1
ATOM 838 O O . GLY A 1 117 ? -12.033 6.198 -2.356 1.00 69.88 117 GLY A O 1
ATOM 839 N N . GLY A 1 118 ? -10.134 5.042 -2.597 1.00 64.62 118 GLY A N 1
ATOM 840 C CA . GLY A 1 118 ? -9.401 6.117 -3.289 1.00 64.62 118 GLY A CA 1
ATOM 841 C C . GLY A 1 118 ? -9.121 7.376 -2.450 1.00 64.62 118 GLY A C 1
ATOM 842 O O . GLY A 1 118 ? -8.720 8.395 -3.005 1.00 64.62 118 GLY A O 1
ATOM 843 N N . GLY A 1 119 ? -9.352 7.323 -1.135 1.00 73.44 119 GLY A N 1
ATOM 844 C CA . GLY A 1 119 ? -9.125 8.414 -0.192 1.00 73.44 119 GLY A CA 1
ATOM 845 C C . GLY A 1 119 ? -7.858 8.209 0.654 1.00 73.44 119 GLY A C 1
ATOM 846 O O . GLY A 1 119 ? -6.762 8.122 0.101 1.00 73.44 119 GLY A O 1
ATOM 847 N N . PRO A 1 120 ? -7.959 8.191 1.997 1.00 84.56 120 PRO A N 1
ATOM 848 C CA . PRO A 1 120 ? -6.799 8.071 2.874 1.00 84.56 120 PRO A CA 1
ATOM 849 C C . PRO A 1 120 ? -6.185 6.669 2.817 1.00 84.56 120 PRO A C 1
ATOM 851 O O . PRO A 1 120 ? -6.894 5.660 2.822 1.00 84.56 120 PRO A O 1
ATOM 854 N N . ALA A 1 121 ? -4.856 6.620 2.838 1.00 94.06 121 ALA A N 1
ATOM 855 C CA . ALA A 1 121 ? -4.106 5.383 2.946 1.00 94.06 121 ALA A CA 1
ATOM 856 C C . ALA A 1 121 ? -3.609 5.174 4.377 1.00 94.06 121 ALA A C 1
ATOM 858 O O . ALA A 1 121 ? -3.202 6.128 5.050 1.00 94.06 121 ALA A O 1
ATOM 859 N N . PHE A 1 122 ? -3.627 3.927 4.838 1.00 95.50 122 PHE A N 1
ATOM 860 C CA . PHE A 1 122 ? -3.179 3.553 6.173 1.00 95.50 122 PHE A CA 1
ATOM 861 C C . PHE A 1 122 ? -2.274 2.337 6.129 1.00 95.50 122 PHE A C 1
ATOM 863 O O . PHE A 1 122 ? -2.551 1.384 5.407 1.00 95.50 122 PHE A O 1
ATOM 870 N N . ALA A 1 123 ? -1.231 2.350 6.950 1.00 96.69 123 ALA A N 1
ATOM 871 C CA . ALA A 1 123 ? -0.331 1.223 7.115 1.00 96.69 123 ALA A CA 1
ATOM 872 C C . ALA A 1 123 ? -0.078 0.932 8.590 1.00 96.69 123 ALA A C 1
ATOM 874 O O . ALA A 1 123 ? -0.039 1.844 9.417 1.00 96.69 123 ALA A O 1
ATOM 875 N N . VAL A 1 124 ? 0.128 -0.342 8.907 1.00 96.56 124 VAL A N 1
ATOM 876 C CA . VAL A 1 124 ? 0.693 -0.754 10.189 1.00 96.56 124 VAL A CA 1
ATOM 877 C C . VAL A 1 124 ? 2.157 -1.054 9.974 1.00 96.56 124 VAL A C 1
ATOM 879 O O . VAL A 1 124 ? 2.510 -1.938 9.191 1.00 96.56 124 VAL A O 1
ATOM 882 N N . LEU A 1 125 ? 2.996 -0.301 10.673 1.00 96.38 125 LEU A N 1
ATOM 883 C CA . LEU A 1 125 ? 4.441 -0.383 10.558 1.00 96.38 125 LEU A CA 1
ATOM 884 C C . LEU A 1 125 ? 5.022 -0.878 11.877 1.00 96.38 125 LEU A C 1
ATOM 886 O O . LEU A 1 125 ? 4.659 -0.388 12.948 1.00 96.38 125 LEU A O 1
ATOM 890 N N . ASN A 1 126 ? 5.946 -1.827 11.780 1.00 94.94 126 ASN A N 1
ATOM 891 C CA . ASN A 1 126 ? 6.849 -2.161 12.872 1.00 94.94 126 ASN A CA 1
ATOM 892 C C . ASN A 1 126 ? 8.136 -1.389 12.642 1.00 94.94 126 ASN A C 1
ATOM 894 O O . ASN A 1 126 ? 8.721 -1.504 11.562 1.00 94.94 126 ASN A O 1
ATOM 898 N N . LEU A 1 127 ? 8.566 -0.630 13.639 1.00 94.94 127 LEU A N 1
ATOM 899 C CA . LEU A 1 127 ? 9.776 0.172 13.552 1.00 94.94 127 LEU A CA 1
ATOM 900 C C . LEU A 1 127 ? 10.904 -0.454 14.363 1.00 94.94 127 LEU A C 1
ATOM 902 O O . LEU A 1 127 ? 10.667 -1.155 15.346 1.00 94.94 127 LEU A O 1
ATOM 906 N N . ASP A 1 128 ? 12.134 -0.158 13.964 1.00 94.44 128 ASP A N 1
ATOM 907 C CA . ASP A 1 128 ? 13.332 -0.465 14.744 1.00 94.44 128 ASP A CA 1
ATOM 908 C C . ASP A 1 128 ? 13.560 0.591 15.842 1.00 94.44 128 ASP A C 1
ATOM 910 O O . ASP A 1 128 ? 14.581 1.273 15.893 1.00 94.44 128 ASP A O 1
ATOM 914 N N . ASP A 1 129 ? 12.551 0.793 16.692 1.00 92.69 129 ASP A N 1
ATOM 915 C CA . ASP A 1 129 ? 12.553 1.792 17.771 1.00 92.69 129 ASP A CA 1
ATOM 916 C C . ASP A 1 129 ? 12.900 1.191 19.149 1.00 92.69 129 ASP A C 1
ATOM 918 O O . ASP A 1 129 ? 12.882 1.877 20.174 1.00 92.69 129 ASP A O 1
ATOM 922 N N . GLY A 1 130 ? 13.202 -0.111 19.185 1.00 91.44 130 GLY A N 1
ATOM 923 C CA . GLY A 1 130 ? 13.521 -0.867 20.396 1.00 91.44 130 GLY A CA 1
ATOM 924 C C . GLY A 1 130 ? 12.324 -1.192 21.298 1.00 91.44 130 GLY A C 1
ATOM 925 O O . GLY A 1 130 ? 12.516 -1.817 22.343 1.00 91.44 130 GLY A O 1
ATOM 926 N N . THR A 1 131 ? 11.098 -0.809 20.931 1.00 90.94 131 THR A N 1
ATOM 927 C CA . THR A 1 131 ? 9.897 -1.037 21.756 1.00 90.94 131 THR A CA 1
ATOM 928 C C . THR A 1 131 ? 9.190 -2.354 21.435 1.00 90.94 131 THR A C 1
ATOM 9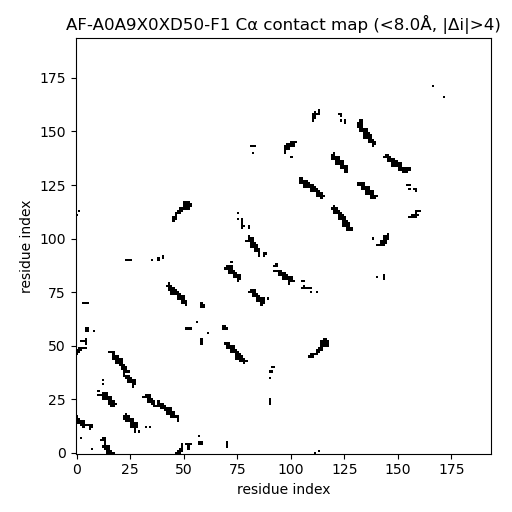30 O O . THR A 1 131 ? 8.467 -2.891 22.277 1.00 90.94 131 THR A O 1
ATOM 933 N N . GLY A 1 132 ? 9.374 -2.875 20.217 1.00 88.56 132 GLY A N 1
ATOM 934 C CA . GLY A 1 132 ? 8.637 -4.037 19.709 1.00 88.56 132 GLY A CA 1
ATOM 935 C C . GLY A 1 132 ? 7.144 -3.771 19.469 1.00 88.56 132 GLY A C 1
ATOM 936 O O . GLY A 1 132 ? 6.379 -4.721 19.273 1.00 88.56 132 GLY A O 1
ATOM 937 N N . ALA A 1 133 ? 6.723 -2.504 19.512 1.00 92.25 133 ALA A N 1
ATOM 938 C CA . ALA A 1 133 ? 5.370 -2.060 19.217 1.00 92.25 133 ALA A CA 1
ATOM 939 C C . ALA A 1 133 ? 5.164 -1.822 17.713 1.00 92.25 133 ALA A C 1
ATOM 941 O O . ALA A 1 133 ? 6.107 -1.578 16.958 1.00 92.25 133 ALA A O 1
ATOM 942 N N . SER A 1 134 ? 3.904 -1.861 17.286 1.00 95.31 134 SER A N 1
ATOM 943 C CA . SER A 1 134 ? 3.486 -1.426 15.954 1.00 95.31 134 SER A CA 1
ATOM 944 C C . SER A 1 134 ? 2.768 -0.086 16.025 1.00 95.31 134 SER A C 1
ATOM 946 O O . SER A 1 134 ? 1.968 0.142 16.932 1.00 95.31 134 SER A O 1
ATOM 948 N N . GLY A 1 135 ? 2.963 0.768 15.024 1.00 95.56 135 GLY A N 1
ATOM 949 C CA . GLY A 1 135 ? 2.184 1.994 14.856 1.00 95.56 135 GLY A CA 1
ATOM 950 C C . GLY A 1 135 ? 1.200 1.887 13.692 1.00 95.56 135 GLY A C 1
ATOM 951 O O . GLY A 1 135 ? 1.516 1.304 12.657 1.00 95.56 135 GLY A O 1
ATOM 952 N N . LEU A 1 136 ? 0.010 2.467 13.850 1.00 96.25 136 LEU A N 1
ATOM 953 C CA . LEU A 1 136 ? -0.894 2.791 12.747 1.00 96.25 136 LEU A CA 1
ATOM 954 C C . LEU A 1 136 ? -0.514 4.163 12.196 1.00 96.25 136 LEU A C 1
ATOM 956 O O . LEU A 1 136 ? -0.590 5.158 12.919 1.00 96.25 136 LEU A O 1
ATOM 960 N N . TYR A 1 137 ? -0.190 4.230 10.914 1.00 97.38 137 TYR A N 1
ATOM 961 C CA . TYR A 1 137 ? 0.190 5.452 10.217 1.00 97.38 137 TYR A CA 1
ATOM 962 C C . TYR A 1 137 ? -0.819 5.763 9.125 1.00 97.38 137 TYR A C 1
ATOM 964 O O . TYR A 1 137 ? -1.281 4.861 8.430 1.00 97.38 137 TYR A O 1
ATOM 972 N N . SER A 1 138 ? -1.140 7.042 8.945 1.00 97.00 138 SER A N 1
ATOM 973 C CA . SER A 1 138 ? -1.688 7.502 7.668 1.00 97.00 138 SER A CA 1
ATOM 974 C C . SER A 1 138 ? -0.538 7.770 6.712 1.00 97.00 138 SER A C 1
ATOM 976 O O . SER A 1 138 ? 0.425 8.416 7.125 1.00 97.00 138 SER A O 1
ATOM 978 N N . ILE A 1 139 ? -0.674 7.349 5.462 1.00 97.56 139 ILE A N 1
ATOM 979 C CA . ILE A 1 139 ? 0.323 7.542 4.411 1.00 97.56 139 ILE A CA 1
ATOM 980 C C . ILE A 1 139 ? -0.218 8.547 3.395 1.00 97.56 139 ILE A C 1
ATOM 982 O O . ILE A 1 139 ? -1.340 8.401 2.901 1.00 97.56 139 ILE A O 1
ATOM 986 N N . ASN A 1 140 ? 0.563 9.574 3.078 1.00 96.31 140 ASN A N 1
ATOM 987 C CA . ASN A 1 140 ? 0.238 10.487 1.991 1.00 96.31 140 ASN A CA 1
ATOM 988 C C . ASN A 1 140 ? 0.650 9.861 0.650 1.00 96.31 140 ASN A C 1
ATOM 990 O O . ASN A 1 140 ? 1.833 9.708 0.370 1.00 96.31 140 ASN A O 1
ATOM 994 N N . LEU A 1 141 ? -0.319 9.528 -0.205 1.00 94.50 141 LEU A N 1
ATOM 995 C CA . LEU A 1 141 ? -0.051 8.876 -1.493 1.00 94.50 141 LEU A CA 1
ATOM 996 C C . LEU A 1 141 ? 0.654 9.768 -2.529 1.00 94.50 141 LEU A C 1
ATOM 998 O O . LEU A 1 141 ? 1.129 9.254 -3.540 1.00 94.50 141 LEU A O 1
ATOM 1002 N N . ALA A 1 142 ? 0.718 11.082 -2.301 1.00 94.75 142 ALA A N 1
ATOM 1003 C CA . ALA A 1 142 ? 1.394 12.026 -3.188 1.00 94.75 142 ALA A CA 1
ATOM 1004 C C . ALA A 1 142 ? 2.849 12.298 -2.779 1.00 94.75 142 ALA A C 1
ATOM 1006 O O . ALA A 1 142 ? 3.675 12.562 -3.647 1.00 94.75 142 ALA A O 1
ATOM 1007 N N . THR A 1 143 ? 3.162 12.256 -1.480 1.00 97.06 143 THR A N 1
ATOM 1008 C CA . THR A 1 143 ? 4.504 12.593 -0.962 1.00 97.06 143 THR A CA 1
ATOM 1009 C C . THR A 1 143 ? 5.247 11.405 -0.362 1.00 97.06 143 THR A C 1
ATOM 1011 O O . THR A 1 143 ? 6.469 11.421 -0.320 1.00 97.06 143 THR A O 1
ATOM 1014 N N . GLY A 1 144 ? 4.537 10.360 0.064 1.00 97.44 144 GLY A N 1
ATOM 1015 C CA . GLY A 1 144 ? 5.086 9.229 0.812 1.00 97.44 144 GLY A CA 1
ATOM 1016 C C . GLY A 1 144 ? 5.019 9.393 2.331 1.00 97.44 144 GLY A C 1
ATOM 1017 O O . GLY A 1 144 ? 5.030 8.382 3.027 1.00 97.44 144 GLY A O 1
ATOM 1018 N N . ASP A 1 145 ? 4.861 10.619 2.838 1.00 98.06 145 ASP A N 1
ATOM 1019 C CA . ASP A 1 145 ? 4.987 10.917 4.269 1.00 98.06 145 ASP A CA 1
ATOM 1020 C C . ASP A 1 145 ? 4.032 10.080 5.134 1.00 98.06 145 ASP A C 1
ATOM 1022 O O . ASP A 1 145 ? 2.817 10.015 4.887 1.00 98.06 145 ASP A O 1
ATOM 1026 N N . ALA A 1 146 ? 4.580 9.480 6.190 1.00 98.12 146 ALA A N 1
ATOM 1027 C CA . ALA A 1 146 ? 3.844 8.707 7.173 1.00 98.12 146 ALA A CA 1
ATOM 1028 C C . ALA A 1 146 ? 3.627 9.524 8.453 1.00 98.12 146 ALA A C 1
ATOM 1030 O O . ALA A 1 146 ? 4.560 10.001 9.092 1.00 98.12 146 ALA A O 1
ATOM 1031 N N . VAL A 1 147 ? 2.371 9.634 8.887 1.00 97.81 147 VAL A N 1
ATOM 1032 C CA . VAL A 1 147 ? 2.001 10.334 10.127 1.00 97.81 147 VAL A CA 1
ATOM 1033 C C . VAL A 1 147 ? 1.362 9.354 11.096 1.00 97.81 147 VAL A C 1
ATOM 1035 O O . VAL A 1 147 ? 0.341 8.737 10.778 1.00 97.81 147 VAL A O 1
ATOM 1038 N N . LEU A 1 148 ? 1.944 9.234 12.291 1.00 97.12 148 LEU A N 1
ATOM 1039 C CA . LEU A 1 148 ? 1.450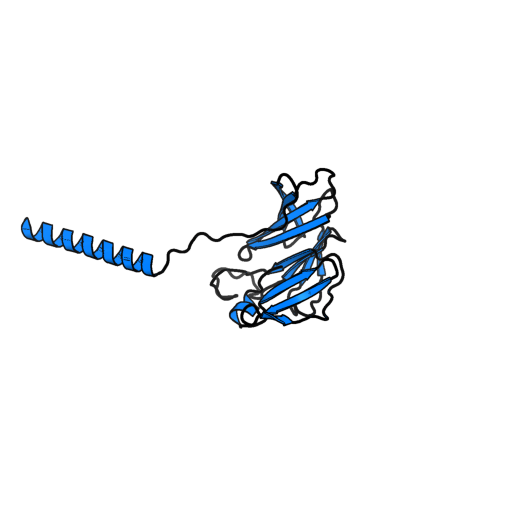 8.352 13.345 1.00 97.12 148 LEU A CA 1
ATOM 1040 C C . LEU A 1 148 ? 0.026 8.739 13.770 1.00 97.12 148 LEU A C 1
ATOM 1042 O O . LEU A 1 148 ? -0.271 9.904 14.038 1.00 97.12 148 LEU A O 1
ATOM 1046 N N . ARG A 1 149 ? -0.855 7.743 13.863 1.00 96.62 149 ARG A N 1
ATOM 1047 C CA . ARG A 1 149 ? -2.251 7.885 14.304 1.00 96.62 149 ARG A CA 1
ATOM 1048 C C . ARG A 1 149 ? -2.535 7.155 15.604 1.00 96.62 149 ARG A C 1
ATOM 1050 O O . ARG A 1 149 ? -3.357 7.622 16.386 1.00 96.62 149 ARG A O 1
ATOM 1057 N N . SER A 1 150 ? -1.896 6.010 15.820 1.00 95.06 150 SER A N 1
ATOM 1058 C CA . SER A 1 150 ? -2.067 5.214 17.034 1.00 95.06 150 SER A CA 1
ATOM 1059 C C . SER A 1 150 ? -0.926 4.218 17.207 1.00 95.06 150 SER A C 1
ATOM 1061 O O . SER A 1 150 ? -0.253 3.895 16.234 1.00 95.06 150 SER A O 1
ATOM 1063 N N . ASN A 1 151 ? -0.755 3.701 18.421 1.00 94.12 151 ASN A N 1
ATOM 1064 C CA . ASN A 1 151 ? 0.201 2.647 18.743 1.00 94.12 151 ASN A CA 1
ATOM 1065 C C . ASN A 1 151 ? -0.530 1.403 19.244 1.00 94.12 151 ASN A C 1
ATOM 1067 O O . ASN A 1 151 ? -1.519 1.497 19.976 1.00 94.12 151 ASN A O 1
ATOM 1071 N N . PHE A 1 152 ? 0.011 0.242 18.905 1.00 93.62 152 PHE A N 1
ATOM 1072 C CA . PHE A 1 152 ? -0.408 -1.053 19.412 1.00 93.62 152 PHE A CA 1
ATOM 1073 C C . PHE A 1 152 ? 0.680 -1.624 20.313 1.00 93.62 152 PHE A C 1
ATOM 1075 O O . PHE A 1 152 ? 1.866 -1.547 20.003 1.00 93.62 152 PHE A O 1
ATOM 1082 N N . ALA A 1 153 ? 0.277 -2.228 21.430 1.00 91.94 153 ALA A N 1
ATOM 1083 C CA . ALA A 1 153 ? 1.207 -2.986 22.250 1.00 91.94 153 ALA A CA 1
ATOM 1084 C C . ALA A 1 153 ? 1.598 -4.276 21.511 1.00 91.94 153 ALA A C 1
ATOM 1086 O O . ALA A 1 153 ? 0.747 -5.132 21.260 1.00 91.94 153 ALA A O 1
ATOM 1087 N N . GLY A 1 154 ? 2.884 -4.411 21.191 1.00 90.69 154 GLY A N 1
ATOM 1088 C CA . GLY A 1 154 ? 3.422 -5.556 20.461 1.00 90.69 154 GLY A CA 1
ATOM 1089 C C . GLY A 1 154 ? 3.272 -5.455 18.942 1.00 90.69 154 GLY A C 1
ATOM 1090 O O . GLY A 1 154 ? 2.822 -4.449 18.397 1.00 90.69 154 GLY A O 1
ATOM 1091 N N . THR A 1 155 ? 3.669 -6.535 18.268 1.00 90.62 155 THR A N 1
ATOM 1092 C CA . THR A 1 155 ? 3.677 -6.634 16.808 1.00 90.62 155 THR A CA 1
ATOM 1093 C C . THR A 1 155 ? 2.311 -7.027 16.248 1.00 90.62 155 THR A C 1
ATOM 1095 O O . THR A 1 155 ? 1.782 -8.099 16.545 1.00 90.62 155 THR A O 1
ATOM 1098 N N . VAL A 1 156 ? 1.779 -6.191 15.364 1.00 91.19 156 VAL A N 1
ATOM 1099 C CA . VAL A 1 156 ? 0.582 -6.444 14.561 1.00 91.19 156 VAL A CA 1
ATOM 1100 C C . VAL A 1 156 ? 0.998 -6.966 13.182 1.00 91.19 156 VAL A C 1
ATOM 1102 O O . VAL A 1 156 ? 1.918 -6.439 12.560 1.00 91.19 156 VAL A O 1
ATOM 1105 N N . ASN A 1 157 ? 0.315 -8.020 12.715 1.00 86.50 157 ASN A N 1
ATOM 1106 C CA . ASN A 1 157 ? 0.624 -8.736 11.467 1.00 86.50 157 ASN A CA 1
ATOM 1107 C C . ASN A 1 157 ? -0.479 -8.632 10.393 1.00 86.50 157 ASN A C 1
ATOM 1109 O O . ASN A 1 157 ? -0.536 -9.446 9.473 1.00 86.50 157 ASN A O 1
ATOM 1113 N N . GLY A 1 158 ? -1.382 -7.662 10.517 1.00 85.19 158 GLY A N 1
ATOM 1114 C CA . GLY A 1 158 ? -2.440 -7.451 9.538 1.00 85.19 158 GLY A CA 1
ATOM 1115 C C . GLY A 1 158 ? -3.238 -6.184 9.804 1.00 85.19 158 GLY A C 1
ATOM 1116 O O . GLY A 1 158 ? -3.413 -5.767 10.949 1.00 85.19 158 GLY A O 1
ATOM 1117 N N . LEU A 1 159 ? -3.779 -5.621 8.728 1.00 86.56 159 LEU A N 1
ATOM 1118 C CA . LEU A 1 159 ? -4.825 -4.610 8.758 1.00 86.56 159 LEU A CA 1
ATOM 1119 C C . LEU A 1 159 ? -5.965 -5.062 7.858 1.00 86.56 159 LEU A C 1
ATOM 1121 O O . LEU A 1 159 ? -5.728 -5.527 6.749 1.00 86.56 159 LEU A O 1
ATOM 1125 N N . ALA A 1 160 ? -7.192 -4.904 8.341 1.00 79.31 160 ALA A N 1
ATOM 1126 C CA . ALA A 1 160 ? -8.390 -5.079 7.541 1.00 79.31 160 ALA A CA 1
ATOM 1127 C C . ALA A 1 160 ? -9.408 -4.020 7.955 1.00 79.31 160 ALA A C 1
ATOM 1129 O O . ALA A 1 160 ? -9.718 -3.870 9.141 1.00 79.31 160 ALA A O 1
ATOM 1130 N N . PHE A 1 161 ? -9.933 -3.293 6.976 1.00 74.88 161 PHE A N 1
ATOM 1131 C CA . PHE A 1 161 ? -11.050 -2.387 7.185 1.00 74.88 161 PHE A CA 1
ATOM 1132 C C . PHE A 1 161 ? -12.336 -3.162 6.924 1.00 74.88 161 PHE A C 1
ATOM 1134 O O . PHE A 1 161 ? -12.514 -3.760 5.867 1.00 74.88 161 PHE A O 1
ATOM 1141 N N . THR A 1 162 ? -13.232 -3.181 7.908 1.00 66.25 162 THR A N 1
ATOM 1142 C CA . THR A 1 162 ? -14.555 -3.786 7.738 1.00 66.25 162 THR A CA 1
ATOM 1143 C C . THR A 1 162 ? -15.548 -2.684 7.404 1.00 66.25 162 THR A C 1
ATOM 1145 O O . THR A 1 162 ? -15.600 -1.652 8.076 1.00 66.25 162 THR A O 1
ATOM 1148 N N . THR A 1 163 ? -16.320 -2.867 6.336 1.00 64.19 163 THR A N 1
ATOM 1149 C CA . THR A 1 163 ? -17.464 -1.996 6.068 1.00 64.19 163 THR A CA 1
ATOM 1150 C C . THR A 1 163 ? -18.590 -2.335 7.034 1.00 64.19 163 THR A C 1
ATOM 1152 O O . THR A 1 163 ? -18.750 -3.491 7.432 1.00 64.19 163 THR A O 1
ATOM 1155 N N . ALA A 1 164 ? -19.404 -1.341 7.391 1.00 66.00 164 ALA A N 1
ATOM 1156 C CA . ALA A 1 164 ? -20.619 -1.601 8.150 1.00 66.00 164 ALA A CA 1
ATOM 1157 C C . ALA A 1 164 ? -21.500 -2.623 7.398 1.00 66.00 164 ALA A C 1
ATOM 1159 O O . ALA A 1 164 ? -21.544 -2.580 6.164 1.00 66.00 164 ALA A O 1
ATOM 1160 N N . PRO A 1 165 ? -22.201 -3.530 8.106 1.00 68.50 165 PRO A N 1
ATOM 1161 C CA . PRO A 1 165 ? -23.137 -4.450 7.474 1.00 68.50 165 PRO A CA 1
ATOM 1162 C C . PRO A 1 165 ? -24.141 -3.674 6.616 1.00 68.50 165 PRO A C 1
ATOM 1164 O O . PRO A 1 165 ? -24.848 -2.800 7.122 1.00 68.50 165 PRO A O 1
ATOM 1167 N N . VAL A 1 166 ? -24.192 -3.973 5.318 1.00 67.38 166 VAL A N 1
ATOM 1168 C CA . VAL A 1 166 ? -25.231 -3.436 4.434 1.00 67.38 166 VAL A CA 1
ATOM 1169 C C . VAL A 1 166 ? -26.514 -4.214 4.734 1.00 67.38 166 VAL A C 1
ATOM 1171 O O . VAL A 1 166 ? -26.481 -5.443 4.645 1.00 67.38 166 VAL A O 1
ATOM 1174 N N . PRO A 1 167 ? -27.636 -3.562 5.110 1.00 75.12 167 PRO A N 1
ATOM 1175 C CA . PRO A 1 167 ? -28.887 -4.277 5.321 1.00 75.12 167 PRO A CA 1
ATOM 1176 C C . PRO A 1 167 ? -29.286 -5.003 4.038 1.00 75.12 167 PRO A C 1
ATOM 1178 O O . PRO A 1 167 ? -29.311 -4.405 2.961 1.00 75.12 167 PRO A O 1
ATOM 1181 N N . GLU A 1 168 ? -29.581 -6.294 4.149 1.00 82.31 168 GLU A N 1
ATOM 1182 C CA . GLU A 1 168 ? -29.954 -7.097 2.989 1.00 82.31 168 GLU A CA 1
ATOM 1183 C C . GLU A 1 168 ? -31.212 -6.516 2.315 1.00 82.31 168 GLU A C 1
ATOM 1185 O O . GLU A 1 168 ? -32.079 -5.964 3.009 1.00 82.31 168 GLU A O 1
ATOM 1190 N N . PRO A 1 169 ? -31.374 -6.654 0.983 1.00 78.62 169 PRO A N 1
ATOM 1191 C CA . PRO A 1 169 ? -32.565 -6.176 0.268 1.00 78.62 169 PRO A CA 1
ATOM 1192 C C . PRO A 1 169 ? -33.882 -6.645 0.907 1.00 78.62 169 PRO A C 1
ATOM 1194 O O . PRO A 1 169 ? -34.883 -5.927 0.931 1.00 78.62 169 PRO A O 1
ATOM 1197 N N . GLU A 1 170 ? -33.859 -7.837 1.496 1.00 84.50 170 GLU A N 1
ATOM 1198 C CA . GLU A 1 170 ? -34.975 -8.467 2.195 1.00 84.50 170 GLU A CA 1
ATOM 1199 C C . GLU A 1 170 ? -35.357 -7.727 3.483 1.00 84.50 170 GLU A C 1
ATOM 1201 O O . GLU A 1 170 ? -36.540 -7.616 3.800 1.00 84.50 170 GLU A O 1
ATOM 1206 N N . THR A 1 171 ? -34.391 -7.122 4.181 1.00 86.75 171 THR A N 1
ATOM 1207 C CA . THR A 1 171 ? -34.652 -6.283 5.363 1.00 86.75 171 THR A CA 1
ATOM 1208 C C . THR A 1 171 ? -35.488 -5.063 4.979 1.00 86.75 171 THR A C 1
ATOM 1210 O O . THR A 1 171 ? -36.448 -4.714 5.671 1.00 86.75 171 THR A O 1
ATOM 1213 N N . TYR A 1 172 ? -35.190 -4.448 3.832 1.00 85.12 172 TYR A N 1
ATOM 1214 C CA . TYR A 1 172 ? -35.988 -3.343 3.305 1.00 85.12 172 TYR A CA 1
ATOM 1215 C C . TYR A 1 172 ? -37.370 -3.805 2.846 1.00 85.12 172 TYR A C 1
ATOM 1217 O O . TYR A 1 172 ? -38.365 -3.135 3.134 1.00 85.12 172 TYR A O 1
ATOM 1225 N N . ALA A 1 173 ? -37.458 -4.962 2.187 1.00 88.25 173 ALA A N 1
ATOM 1226 C CA . ALA A 1 173 ? -38.735 -5.536 1.777 1.00 88.25 173 ALA A CA 1
ATOM 1227 C C . ALA A 1 173 ? -39.641 -5.831 2.985 1.00 88.25 173 ALA A C 1
ATOM 1229 O O . ALA A 1 173 ? -40.820 -5.470 2.975 1.00 88.25 173 ALA A O 1
ATOM 1230 N N . LEU A 1 174 ? -39.094 -6.408 4.058 1.00 91.31 174 LEU A N 1
ATOM 1231 C CA . LEU A 1 174 ? -39.822 -6.679 5.299 1.00 91.31 174 LEU A CA 1
ATOM 1232 C C . LEU A 1 174 ? -40.205 -5.401 6.044 1.00 91.31 174 LEU A C 1
ATOM 1234 O O . LEU A 1 174 ? -41.317 -5.313 6.566 1.00 91.31 174 LEU A O 1
ATOM 1238 N N . MET A 1 175 ? -39.339 -4.388 6.055 1.00 93.56 175 MET A N 1
ATOM 1239 C CA . MET A 1 175 ? -39.667 -3.073 6.603 1.00 93.56 175 MET A CA 1
ATOM 1240 C C . MET A 1 175 ? -40.852 -2.446 5.854 1.00 93.56 175 MET A C 1
ATOM 1242 O O . MET A 1 175 ? -41.808 -1.990 6.483 1.00 93.56 175 MET A O 1
ATOM 1246 N N . ILE A 1 176 ? -40.832 -2.464 4.517 1.00 93.69 176 ILE A N 1
ATOM 1247 C CA . ILE A 1 176 ? -41.928 -1.948 3.683 1.00 93.69 176 ILE A CA 1
ATOM 1248 C C . ILE A 1 176 ? -43.210 -2.751 3.923 1.00 93.69 176 ILE A C 1
ATOM 1250 O O . ILE A 1 176 ? -44.275 -2.162 4.115 1.00 93.69 176 ILE A O 1
ATOM 1254 N N . ALA A 1 177 ? -43.121 -4.080 3.963 1.00 94.19 177 ALA A N 1
ATOM 1255 C CA . ALA A 1 177 ? -44.263 -4.943 4.242 1.00 94.19 177 ALA A CA 1
ATOM 1256 C C . ALA A 1 177 ? -44.862 -4.651 5.628 1.00 94.19 177 ALA A C 1
ATOM 1258 O O . ALA A 1 177 ? -46.076 -4.472 5.755 1.00 94.19 177 ALA A O 1
ATOM 1259 N N . GLY A 1 178 ? -44.019 -4.521 6.655 1.00 95.25 178 GLY A N 1
ATOM 1260 C CA . GLY A 1 178 ? -44.427 -4.165 8.012 1.00 95.25 178 GLY A CA 1
ATOM 1261 C C . GLY A 1 178 ? -45.129 -2.807 8.073 1.00 95.25 178 GLY A C 1
ATOM 1262 O O . GLY A 1 178 ? -46.221 -2.697 8.637 1.00 95.25 178 GLY A O 1
ATOM 1263 N N . LEU A 1 179 ? -44.566 -1.785 7.423 1.00 96.31 179 LEU A N 1
ATOM 1264 C CA . LEU A 1 179 ? -45.182 -0.458 7.319 1.00 96.31 179 LEU A CA 1
ATOM 1265 C C . LEU A 1 179 ? -46.521 -0.502 6.568 1.00 96.31 179 LEU A C 1
ATOM 1267 O O . LEU A 1 179 ? -47.486 0.143 6.989 1.00 96.31 179 LEU A O 1
ATOM 1271 N N . GLY A 1 180 ? -46.618 -1.308 5.509 1.00 95.81 180 GLY A N 1
ATOM 1272 C CA . GLY A 1 180 ? -47.857 -1.542 4.769 1.00 95.81 180 GLY A CA 1
ATOM 1273 C C . GLY A 1 180 ? -48.962 -2.145 5.642 1.00 95.81 180 GLY A C 1
ATOM 1274 O O . GLY A 1 180 ? -50.100 -1.664 5.628 1.00 95.81 180 GLY A O 1
ATOM 1275 N N . VAL A 1 181 ? -48.629 -3.142 6.467 1.00 96.75 181 VAL A N 1
ATOM 1276 C CA . VAL A 1 181 ? -49.567 -3.762 7.420 1.00 96.75 181 VAL A CA 1
ATOM 1277 C C . VAL A 1 181 ? -50.041 -2.752 8.469 1.00 96.75 181 VAL A C 1
ATOM 1279 O O . VAL A 1 181 ? -51.245 -2.651 8.732 1.00 96.75 181 VAL A O 1
ATOM 1282 N N . VAL A 1 182 ? -49.132 -1.957 9.040 1.00 95.12 182 VAL A N 1
ATOM 1283 C CA . VAL A 1 182 ? -49.472 -0.924 10.034 1.00 95.12 182 VAL A CA 1
ATOM 1284 C C . VAL A 1 182 ? -50.402 0.137 9.434 1.00 95.12 182 VAL A C 1
ATOM 1286 O O . VAL A 1 182 ? -51.434 0.464 10.034 1.00 95.12 182 VAL A O 1
ATOM 1289 N N . ALA A 1 183 ? -50.097 0.629 8.230 1.00 94.00 183 ALA A N 1
ATOM 1290 C CA . ALA A 1 183 ? -50.933 1.596 7.519 1.00 94.00 183 ALA A CA 1
ATOM 1291 C C . ALA A 1 183 ? -52.341 1.040 7.237 1.00 94.00 183 ALA A C 1
ATOM 1293 O O . ALA A 1 183 ? -53.350 1.726 7.450 1.00 94.00 183 ALA A O 1
ATOM 1294 N N . TYR A 1 184 ? -52.431 -0.228 6.829 1.00 95.44 184 TYR A N 1
ATOM 1295 C CA . TYR A 1 184 ? -53.699 -0.908 6.576 1.00 95.44 184 TYR A CA 1
ATOM 1296 C C . TYR A 1 184 ? -54.571 -1.042 7.835 1.00 95.44 184 TYR A C 1
ATOM 1298 O O . TYR A 1 184 ? -55.767 -0.722 7.809 1.00 95.44 184 TYR A O 1
ATOM 1306 N N . ILE A 1 185 ? -53.980 -1.453 8.961 1.00 95.19 185 ILE A N 1
ATOM 1307 C CA . ILE A 1 185 ? -54.679 -1.544 10.254 1.00 95.19 185 ILE A CA 1
ATOM 1308 C C . ILE A 1 185 ? -55.169 -0.158 10.696 1.00 95.19 185 ILE A C 1
ATOM 1310 O O . ILE A 1 185 ? -56.317 -0.018 11.136 1.00 95.19 185 ILE A O 1
ATOM 1314 N N . GLY A 1 186 ? -54.341 0.879 10.536 1.00 92.69 186 GLY A N 1
ATOM 1315 C CA . GLY A 1 186 ? -54.709 2.266 10.828 1.00 92.69 186 GLY A CA 1
ATOM 1316 C C . GLY A 1 186 ? -55.929 2.741 10.030 1.00 92.69 186 GLY A C 1
ATOM 1317 O O . GLY A 1 186 ? -56.860 3.316 10.604 1.00 92.69 186 GLY A O 1
ATOM 1318 N N . ARG A 1 187 ? -55.982 2.431 8.727 1.00 91.00 187 ARG A N 1
ATOM 1319 C CA . ARG A 1 187 ? -57.122 2.763 7.854 1.00 91.00 187 ARG A CA 1
ATOM 1320 C C . ARG A 1 187 ? -58.412 2.070 8.299 1.00 91.00 187 ARG A C 1
ATOM 1322 O O . ARG A 1 187 ? -59.451 2.725 8.392 1.00 91.00 187 ARG A O 1
ATOM 1329 N N . ARG A 1 188 ? -58.351 0.777 8.642 1.00 91.75 188 ARG A N 1
ATOM 1330 C CA . ARG A 1 188 ? -59.519 0.018 9.133 1.00 91.75 188 ARG A CA 1
ATOM 1331 C C . ARG A 1 188 ? -60.083 0.570 10.442 1.00 91.75 188 ARG A C 1
ATOM 1333 O O . ARG A 1 188 ? -61.295 0.564 10.632 1.00 91.75 188 ARG A O 1
ATOM 1340 N N . ARG A 1 189 ? -59.226 1.063 11.341 1.00 87.19 189 ARG A N 1
ATOM 1341 C CA . ARG A 1 189 ? -59.662 1.651 12.620 1.00 87.19 189 ARG A CA 1
ATOM 1342 C C . ARG A 1 189 ? -60.381 2.988 12.441 1.00 87.19 189 ARG A C 1
ATOM 1344 O O . ARG A 1 189 ? -61.364 3.223 13.135 1.00 87.19 189 ARG A O 1
ATOM 1351 N N . LYS A 1 190 ? -59.933 3.839 11.510 1.00 80.50 190 LYS A N 1
ATOM 1352 C CA . LYS A 1 190 ? -60.623 5.105 11.195 1.00 80.50 190 LYS A CA 1
ATOM 1353 C C . LYS A 1 190 ? -61.994 4.874 10.557 1.00 80.50 190 LYS A C 1
ATOM 1355 O O . LYS A 1 190 ? -62.948 5.523 10.959 1.00 80.50 190 LYS A O 1
ATOM 1360 N N . ALA A 1 191 ? -62.109 3.905 9.647 1.00 75.56 191 ALA A N 1
ATOM 1361 C CA . ALA A 1 191 ? -63.374 3.578 8.980 1.00 75.56 191 ALA A CA 1
ATOM 1362 C C . ALA A 1 191 ? -64.467 3.019 9.916 1.00 75.56 191 ALA A C 1
ATOM 1364 O O . ALA A 1 191 ? -65.626 3.007 9.536 1.00 75.56 191 ALA A O 1
ATOM 1365 N N . LYS A 1 192 ? -64.113 2.548 11.121 1.00 71.44 192 LYS A N 1
ATOM 1366 C CA . LYS A 1 192 ? -65.071 2.116 12.159 1.00 71.44 192 LYS A CA 1
ATOM 1367 C C . LYS A 1 192 ? -65.456 3.217 13.160 1.00 71.44 192 LYS A C 1
ATOM 1369 O O . LYS A 1 192 ? -66.299 2.967 14.013 1.00 71.44 192 LYS A O 1
ATOM 1374 N N . LYS A 1 193 ? -64.785 4.375 13.134 1.00 58.47 193 LYS A N 1
ATOM 1375 C CA . LYS A 1 193 ? -65.036 5.520 14.036 1.00 58.47 193 LYS A CA 1
ATOM 1376 C C . LYS A 1 193 ? -65.780 6.681 13.354 1.00 58.47 193 LYS A C 1
ATOM 1378 O O . LYS A 1 193 ? -66.060 7.664 14.032 1.00 58.47 193 LYS A O 1
ATOM 1383 N N . ALA A 1 194 ? -66.046 6.573 12.054 1.00 50.75 194 ALA A N 1
ATOM 1384 C CA . ALA A 1 194 ? -66.967 7.419 11.297 1.00 50.75 194 ALA A CA 1
ATOM 1385 C C . ALA A 1 194 ? -68.266 6.639 11.077 1.00 50.75 194 ALA A C 1
ATOM 1387 O O . ALA A 1 194 ? -69.327 7.292 11.030 1.00 50.75 194 ALA A O 1
#

Nearest PDB structures (foldseek):
  7n61-assembly1_0S  TM=4.824E-01  e=1.725E-01  Chlamydomonas reinhardtii
  7byx-assembly4_D  TM=5.050E-01  e=2.442E-01  Phanerodontia chrysosporium
  2ecf-assembly1_A-2  TM=4.637E-01  e=2.304E-01  Stenotrophomonas maltophilia
  5yp1-assembly1_A  TM=4.630E-01  e=1.750E+00  Pseudoxanthomonas mexicana
  4hzv-assembly1_A  TM=3.147E-01  e=4.172E+00  Influenza A virus (A/swine/Missouri/2124514/2006(H2N3))

Foldseek 3Di:
DEFDLQCLVVQHQTDWDADQQFQTWGARPVVRDIPLRVGGPHGQFQDKEKAQPDPPDHQPRDDDDPPDSAIWMWTQRQVQQFIWTFRDPSSHTDIDTLEHQPDPFGFPHFQEWYHPRRHWIWTWTDTPPPQQKIFI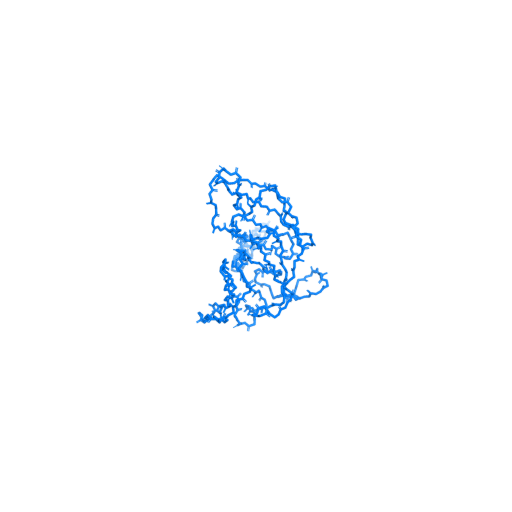WIADNNRRHTDTDDIDRHDDRYDDDDDDDDPPPVNVVVVVVVVVVVVVVVVVVVVVVD

Radius of gyration: 22.65 Å; Cα contacts (8 Å, |Δi|>4): 424; chains: 1; bounding box: 82×33×38 Å

Sequence (194 aa):
MDFNPQADFAGGASLRVTTAGGNNYAVNVNTGVVGNTASNIGPGYTAVAYTNSFPGTPPGSFPGTMPGDLTDLYYINTSTDTLQFAGAAFNSPMITTVGSLDLPFNVLSANGFEIVGGGPAFAVLNLDDGTGASGLYSINLATGDAVLRSNFAGTVNGLAFTTAPVPEPETYALMIAGLGVVAYIGRRRKAKKA

Organism: NCBI:txid2801332